Protein AF-A0A397A3H3-F1 (afdb_monomer)

Foldseek 3Di:
DDDDDDDDDPPPPPPPPPPQAADQDLVVLVVLVVQQVPDDDLVRQLLRPSNLLSLLVLPDPVNLVSCVVVVVDHSVVSVLSVQSNCQSLLVDPHDDDDDDPDPDDDDDDDDDDDDDDDDDDDDDDDDDPPLDPLSNNAPVVLLVVQVVQQVPDDDLVRQLSPPSNLSSLSQLPPPSHLVSCVSVVVDHSVVSVVSVVSNVVSSPDDRDPHPDPPPPPPPPPPPPPDDDPDDDDDDDDDDDDDDDDDD

pLDDT: mean 70.07, std 21.82, range [31.42, 97.12]

Solvent-accessible surface area (backbone atoms only — not comparable to full-atom values): 16037 Å² total; per-residue (Å²): 137,83,84,84,91,85,77,87,82,83,81,76,77,74,75,74,75,73,73,72,58,70,65,72,53,60,68,59,51,52,52,33,50,54,50,34,72,77,45,85,50,71,69,55,28,51,69,33,67,66,18,40,46,27,30,63,49,56,61,34,68,70,50,33,50,31,36,37,77,67,69,76,46,66,57,72,75,45,46,66,43,40,44,49,43,35,28,62,71,44,76,37,58,75,66,77,85,73,88,75,86,74,80,83,74,88,79,86,77,82,88,77,91,80,90,78,85,86,77,89,80,88,75,79,87,71,90,77,90,65,92,69,68,46,63,39,70,45,54,64,68,57,53,52,53,29,53,53,55,37,70,76,44,83,50,71,68,56,30,52,69,34,62,67,24,38,47,34,32,56,50,57,64,35,67,64,48,41,52,24,41,38,75,70,67,77,46,65,65,71,77,49,47,67,46,48,54,47,43,54,52,51,74,68,49,81,77,75,85,54,58,75,79,82,75,76,68,76,72,82,76,78,75,78,76,72,84,78,80,83,76,83,84,77,81,87,84,86,84,89,83,88,85,84,86,83,135

Secondary structure (DSSP, 8-state):
-------------------------HHHHHHHHHHHHT-SSHHHHHH-HHHHHHHHHHTSHHHHHHHHHTTS--GGGGHHHHHHHHHHTTSSPPPPPP-----------PPPP---PPP-----------TTTGGGG--HHHHHHHHHHHHT--SHHHHHH-HHHHHHHHHHHSHHHHHHHHHTTS--GGGGHHHHHHHHHHHHSPPP-------------------------PPPPP---------

Mean predicted aligned error: 17.72 Å

Radius of gyration: 33.28 Å; Cα contacts (8 Å, |Δi|>4): 188; chains: 1; bounding box: 45×125×93 Å

Organism: Aphanomyces astaci (NCBI:txid112090)

Sequence (247 aa):
MNRPLLFALLLTAIFATTTTAWTCNSTKIVNWMNSCDKLGSDDEKCKNRACHSALHYLVEGFVRDCYVQSGLGPASELDKYIDLDNYCHGETPAPKPVPTTTTPVPTTTTPVPTTTTPVPTTSTPKPFATTTTALKWCNTTKVAKWMNSCDKLGSNDEKCKNRACHSALHYIVDKIVRDCYVQSGMGPASDLDKYIVLSNYCHSQPPAPKPVRTTTTPVPTTTTVAPTTVVPTIAPTSTPVACGTVE

Structure (mmCIF, N/CA/C/O backbone):
data_AF-A0A397A3H3-F1
#
_entry.id   AF-A0A397A3H3-F1
#
loop_
_atom_site.group_PDB
_atom_site.id
_atom_site.type_symbol
_atom_site.label_atom_id
_atom_site.label_alt_id
_atom_site.label_comp_id
_atom_site.label_asym_id
_atom_site.label_entity_id
_atom_site.label_seq_id
_atom_site.pdbx_PDB_ins_code
_atom_site.Cartn_x
_atom_site.Cartn_y
_atom_site.Cartn_z
_atom_site.occupancy
_atom_site.B_iso_or_equiv
_atom_site.auth_seq_id
_atom_site.auth_comp_id
_atom_site.auth_asym_id
_atom_site.auth_atom_id
_atom_site.pdbx_PDB_model_num
ATOM 1 N N . MET A 1 1 ? 10.043 -19.237 64.328 1.00 38.56 1 MET A N 1
ATOM 2 C CA . MET A 1 1 ? 8.688 -19.744 64.029 1.00 38.56 1 MET A CA 1
ATOM 3 C C . MET A 1 1 ? 7.715 -18.570 64.026 1.00 38.56 1 MET A C 1
ATOM 5 O O . MET A 1 1 ? 7.806 -17.739 64.915 1.00 38.56 1 MET A O 1
ATOM 9 N N . ASN A 1 2 ? 6.845 -18.544 63.013 1.00 41.22 2 ASN A N 1
ATOM 10 C CA . ASN A 1 2 ? 5.592 -17.790 62.826 1.00 41.22 2 ASN A CA 1
ATOM 11 C C . ASN A 1 2 ? 5.582 -16.264 62.572 1.00 41.22 2 ASN A C 1
ATOM 13 O O . ASN A 1 2 ? 5.703 -15.440 63.469 1.00 41.22 2 ASN A O 1
ATOM 17 N N . ARG A 1 3 ? 5.275 -15.948 61.300 1.00 53.84 3 ARG A N 1
ATOM 18 C CA . ARG A 1 3 ? 4.526 -14.776 60.804 1.00 53.84 3 ARG A CA 1
ATOM 19 C C . ARG A 1 3 ? 3.048 -14.846 61.238 1.00 53.84 3 ARG A C 1
ATOM 21 O O . ARG A 1 3 ? 2.525 -15.950 61.384 1.00 53.84 3 ARG A O 1
ATOM 28 N N . PRO A 1 4 ? 2.345 -13.701 61.242 1.00 53.19 4 PRO A N 1
ATOM 29 C CA . PRO A 1 4 ? 1.164 -13.568 60.379 1.00 53.19 4 PRO A CA 1
ATOM 30 C C . PRO A 1 4 ? 1.247 -12.272 59.544 1.00 53.19 4 PRO A C 1
ATOM 32 O O . PRO A 1 4 ? 1.623 -11.219 60.039 1.00 53.19 4 PRO A O 1
ATOM 35 N N . LEU A 1 5 ? 1.174 -12.350 58.212 1.00 52.28 5 LEU A N 1
ATOM 36 C CA . LEU A 1 5 ? -0.065 -12.259 57.420 1.00 52.28 5 LEU A CA 1
ATOM 37 C C . LEU A 1 5 ? -0.764 -10.891 57.551 1.00 52.28 5 LEU A C 1
ATOM 39 O O . LEU A 1 5 ? -1.786 -10.757 58.209 1.00 52.28 5 LEU A O 1
ATOM 43 N N . LEU A 1 6 ? -0.224 -9.893 56.844 1.00 49.69 6 LEU A N 1
ATOM 44 C CA . LEU A 1 6 ? -0.983 -8.746 56.343 1.00 49.69 6 LEU A CA 1
ATOM 45 C C . LEU A 1 6 ? -1.015 -8.857 54.816 1.00 49.69 6 LEU A C 1
ATOM 47 O O . LEU A 1 6 ? -0.030 -8.601 54.125 1.00 49.69 6 LEU A O 1
ATOM 51 N N . PHE A 1 7 ? -2.143 -9.364 54.330 1.00 47.09 7 PHE A N 1
ATOM 52 C CA . PHE A 1 7 ? -2.539 -9.426 52.928 1.00 47.09 7 PHE A CA 1
ATOM 53 C C . PHE A 1 7 ? -3.376 -8.186 52.586 1.00 47.09 7 PHE A C 1
ATOM 55 O O . PHE A 1 7 ? -4.108 -7.697 53.441 1.00 47.09 7 PHE A O 1
ATOM 62 N N . ALA A 1 8 ? -3.343 -7.813 51.301 1.00 47.22 8 ALA A N 1
ATOM 63 C CA . ALA A 1 8 ? -4.237 -6.876 50.605 1.00 47.22 8 ALA A CA 1
ATOM 64 C C . ALA A 1 8 ? -3.965 -5.381 50.890 1.00 47.22 8 ALA A C 1
ATOM 66 O O . ALA A 1 8 ? -3.922 -4.947 52.028 1.00 47.22 8 ALA A O 1
ATOM 67 N N . LEU A 1 9 ? -3.736 -4.511 49.904 1.00 44.28 9 LEU A N 1
ATOM 68 C CA . LEU A 1 9 ? -4.475 -4.353 48.653 1.00 44.28 9 LEU A CA 1
ATOM 69 C C . LEU A 1 9 ? -3.536 -3.708 47.602 1.00 44.28 9 LEU A C 1
ATOM 71 O O . LEU A 1 9 ? -3.289 -2.505 47.632 1.00 44.28 9 LEU A O 1
ATOM 75 N N . LEU A 1 10 ? -2.975 -4.497 46.682 1.00 47.72 10 LEU A N 1
ATOM 76 C CA . LEU A 1 10 ? -2.264 -3.970 45.511 1.00 47.72 10 LEU A CA 1
ATOM 77 C C . LEU A 1 10 ? -3.309 -3.717 44.419 1.00 47.72 10 LEU A C 1
ATOM 79 O O . LEU A 1 10 ? -3.715 -4.637 43.714 1.00 47.72 10 LEU A O 1
ATOM 83 N N . LEU A 1 11 ? -3.776 -2.472 44.307 1.00 49.59 11 LEU A N 1
ATOM 84 C CA . LEU A 1 11 ? -4.495 -2.005 43.123 1.00 49.59 11 LEU A CA 1
ATOM 85 C C . LEU A 1 11 ? -3.509 -1.980 41.953 1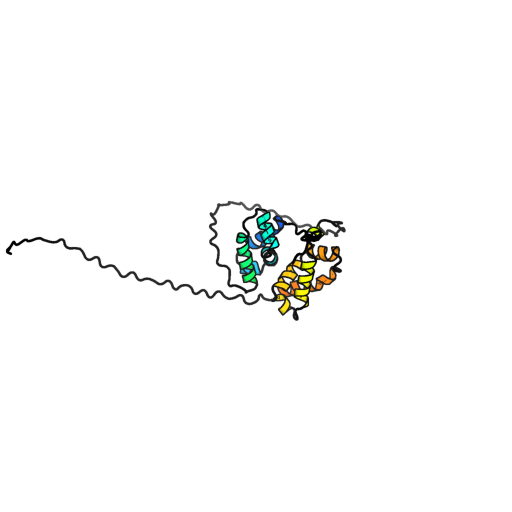.00 49.59 11 LEU A C 1
ATOM 87 O O . LEU A 1 11 ? -2.832 -0.983 41.707 1.00 49.59 11 LEU A O 1
ATOM 91 N N . THR A 1 12 ? -3.413 -3.084 41.218 1.00 50.84 12 THR A N 1
ATOM 92 C CA . THR A 1 12 ? -2.847 -3.052 39.873 1.00 50.84 12 THR A CA 1
ATOM 93 C C . THR A 1 12 ? -3.830 -2.292 38.994 1.00 50.84 12 THR A C 1
ATOM 95 O O . THR A 1 12 ? -4.816 -2.856 38.518 1.00 50.84 12 THR A O 1
ATOM 98 N N . ALA A 1 13 ? -3.583 -0.997 38.802 1.00 52.34 13 ALA A N 1
ATOM 99 C CA . ALA A 1 13 ? -4.144 -0.260 37.685 1.00 52.34 13 ALA A CA 1
ATOM 100 C C . ALA A 1 13 ? -3.628 -0.931 36.407 1.00 52.34 13 ALA A C 1
ATOM 102 O O . ALA A 1 13 ? -2.508 -0.690 35.957 1.00 52.34 13 ALA A O 1
ATOM 103 N N . ILE A 1 14 ? -4.428 -1.847 35.863 1.00 53.69 14 ILE A N 1
ATOM 104 C CA . ILE A 1 14 ? -4.238 -2.354 34.513 1.00 53.69 14 ILE A CA 1
ATOM 105 C C . ILE A 1 14 ? -4.508 -1.146 33.623 1.00 53.69 14 ILE A C 1
ATOM 107 O O . ILE A 1 14 ? -5.660 -0.788 33.380 1.00 53.69 14 ILE A O 1
ATOM 111 N N . PHE A 1 15 ? -3.447 -0.476 33.175 1.00 51.31 15 PHE A N 1
ATOM 112 C CA . PHE A 1 15 ? -3.540 0.396 32.019 1.00 51.31 15 PHE A CA 1
ATOM 113 C C . PHE A 1 15 ? -3.940 -0.508 30.857 1.00 51.31 15 PHE A C 1
ATOM 115 O O . PHE A 1 15 ? -3.098 -1.157 30.237 1.00 51.31 15 PHE A O 1
ATOM 122 N N . ALA A 1 16 ? -5.246 -0.603 30.605 1.00 43.38 16 ALA A N 1
ATOM 123 C CA . ALA A 1 16 ? -5.747 -1.021 29.316 1.00 43.38 16 ALA A CA 1
ATOM 124 C C . ALA A 1 16 ? -5.143 -0.028 28.326 1.00 43.38 16 ALA A C 1
ATOM 126 O O . ALA A 1 16 ? -5.579 1.119 28.228 1.00 43.38 16 ALA A O 1
ATOM 127 N N . THR A 1 17 ? -4.055 -0.435 27.677 1.00 46.56 17 THR A N 1
ATOM 128 C CA . THR A 1 17 ? -3.542 0.280 26.523 1.00 46.56 17 THR A CA 1
ATOM 129 C C . THR A 1 17 ? -4.678 0.230 25.520 1.00 46.56 17 THR A C 1
ATOM 131 O O . THR A 1 17 ? -5.015 -0.822 24.981 1.00 46.56 17 THR A O 1
ATOM 134 N N . THR A 1 18 ? -5.371 1.353 25.365 1.00 45.44 18 THR A N 1
ATOM 135 C CA . THR A 1 18 ? -6.342 1.517 24.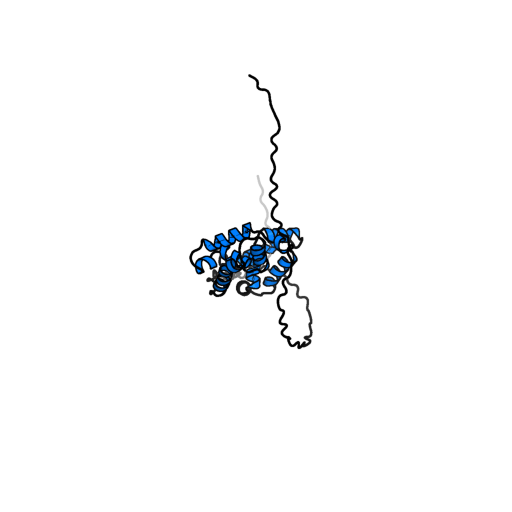300 1.00 45.44 18 THR A CA 1
ATOM 136 C C . THR A 1 18 ? -5.534 1.406 23.021 1.00 45.44 18 THR A C 1
ATOM 138 O O . THR A 1 18 ? -4.802 2.319 22.637 1.00 45.44 18 THR A O 1
ATOM 141 N N . THR A 1 19 ? -5.579 0.228 22.402 1.00 46.47 19 THR A N 1
ATOM 142 C CA . THR A 1 19 ? -5.097 0.050 21.043 1.00 46.47 19 THR A CA 1
ATOM 143 C C . THR A 1 19 ? -5.793 1.124 20.224 1.00 46.47 19 THR A C 1
ATOM 145 O O . THR A 1 19 ? -7.022 1.209 20.176 1.00 46.47 19 THR A O 1
ATOM 148 N N . THR A 1 20 ? -4.996 2.055 19.704 1.00 48.06 20 THR A N 1
ATOM 149 C CA . THR A 1 20 ? -5.499 3.180 18.928 1.00 48.06 20 THR A CA 1
ATOM 150 C C . THR A 1 20 ? -6.363 2.621 17.811 1.00 48.06 20 THR A C 1
ATOM 152 O O . THR A 1 20 ? -5.970 1.678 17.123 1.00 48.06 20 THR A O 1
ATOM 155 N N . ALA A 1 21 ? -7.583 3.149 17.710 1.00 49.19 21 ALA A N 1
ATOM 156 C CA . ALA A 1 21 ? -8.612 2.647 16.821 1.00 49.19 21 ALA A CA 1
ATOM 157 C C . ALA A 1 21 ? -8.062 2.569 15.395 1.00 49.19 21 ALA A C 1
ATOM 159 O O . ALA A 1 21 ? -7.878 3.589 14.739 1.00 49.19 21 ALA A O 1
ATOM 160 N N . TRP A 1 22 ? -7.794 1.352 14.932 1.00 56.22 22 TRP A N 1
ATOM 161 C CA . TRP A 1 22 ? -7.659 1.050 13.522 1.00 56.22 22 TRP A CA 1
ATOM 162 C C . TRP A 1 22 ? -9.060 0.676 13.062 1.00 56.22 22 TRP A C 1
ATOM 164 O O . TRP A 1 22 ? -9.566 -0.387 13.426 1.00 56.22 22 TRP A O 1
ATOM 174 N N . THR A 1 23 ? -9.756 1.557 12.339 1.00 63.81 23 THR A N 1
ATOM 175 C CA . THR A 1 23 ? -10.985 1.081 11.702 1.00 63.81 23 THR A CA 1
ATOM 176 C C . THR A 1 23 ? -10.651 0.142 10.580 1.00 63.81 23 THR A C 1
ATOM 178 O O . THR A 1 23 ? -10.044 0.539 9.599 1.00 63.81 23 THR A O 1
ATOM 181 N N . CYS A 1 24 ? -11.128 -1.083 10.691 1.00 79.44 24 CYS A N 1
ATOM 182 C CA . CYS A 1 24 ? -11.215 -1.970 9.556 1.00 79.44 24 CYS A CA 1
ATOM 183 C C . CYS A 1 24 ? -12.074 -1.335 8.434 1.00 79.44 24 CYS A C 1
ATOM 185 O O . CYS A 1 24 ? -13.157 -0.810 8.700 1.00 79.44 24 CYS A O 1
ATOM 187 N N . ASN A 1 25 ? -11.584 -1.350 7.188 1.00 86.06 25 ASN A N 1
ATOM 188 C CA . ASN A 1 25 ? -12.326 -0.937 5.985 1.00 86.06 25 ASN A CA 1
ATOM 189 C C . ASN A 1 25 ? -12.161 -1.995 4.907 1.00 86.06 25 ASN A C 1
ATOM 191 O O . ASN A 1 25 ? -11.255 -1.927 4.073 1.00 86.06 25 ASN A O 1
ATOM 195 N N . SER A 1 26 ? -13.063 -2.968 4.947 1.00 88.56 26 SER A N 1
ATOM 196 C CA . SER A 1 26 ? -13.139 -4.073 3.996 1.00 88.56 26 SER A CA 1
ATOM 197 C C . SER A 1 26 ? -13.221 -3.591 2.546 1.00 88.56 26 SER A C 1
ATOM 199 O O . SER A 1 26 ? -12.543 -4.146 1.686 1.00 88.56 26 SER A O 1
ATOM 201 N N . THR A 1 27 ? -13.941 -2.500 2.265 1.00 91.38 27 THR A N 1
ATOM 202 C CA . THR A 1 27 ? -14.023 -1.918 0.915 1.00 91.38 27 THR A CA 1
ATOM 203 C C . THR A 1 27 ? -12.656 -1.479 0.391 1.00 91.38 27 THR A C 1
ATOM 205 O O . THR A 1 27 ? -12.336 -1.717 -0.774 1.00 91.38 27 THR A O 1
ATOM 208 N N . LYS A 1 28 ? -11.816 -0.856 1.231 1.00 89.50 28 LYS A N 1
ATOM 209 C CA . LYS A 1 28 ? -10.458 -0.453 0.826 1.00 89.50 28 LYS A CA 1
ATOM 210 C C . LYS A 1 28 ? -9.592 -1.681 0.527 1.00 89.50 28 LYS A C 1
ATOM 212 O O . LYS A 1 28 ? -8.856 -1.657 -0.454 1.00 89.50 28 LYS A O 1
ATOM 217 N N . ILE A 1 29 ? -9.748 -2.757 1.302 1.00 92.38 29 ILE A N 1
ATOM 218 C CA . ILE A 1 29 ? -9.042 -4.027 1.077 1.00 92.38 29 ILE A CA 1
ATOM 219 C C . ILE A 1 29 ? -9.437 -4.650 -0.262 1.00 92.38 29 ILE A C 1
ATOM 221 O O . ILE A 1 29 ? -8.563 -4.959 -1.068 1.00 92.38 29 ILE A O 1
ATOM 225 N N . VAL A 1 30 ? -10.735 -4.740 -0.552 1.00 95.38 30 VAL A N 1
ATOM 226 C CA . VAL A 1 30 ? -11.226 -5.243 -1.845 1.00 95.38 30 VAL A CA 1
ATOM 227 C C . VAL A 1 30 ? -10.712 -4.382 -3.005 1.00 95.38 30 VAL A C 1
ATOM 229 O O . VAL A 1 30 ? -10.268 -4.908 -4.021 1.00 95.38 30 VAL A O 1
ATOM 232 N N . ASN A 1 31 ? -10.687 -3.055 -2.854 1.00 95.06 31 ASN A N 1
ATOM 233 C CA . ASN A 1 31 ? -10.138 -2.162 -3.879 1.00 95.06 31 ASN A CA 1
ATOM 234 C C . ASN A 1 31 ? -8.630 -2.363 -4.100 1.00 95.06 31 ASN A C 1
ATOM 236 O O . ASN A 1 31 ? -8.167 -2.307 -5.241 1.00 95.06 31 ASN A O 1
ATOM 240 N N . TRP A 1 32 ? -7.865 -2.611 -3.035 1.00 95.06 32 TRP A N 1
ATOM 241 C CA . TRP A 1 32 ? -6.448 -2.964 -3.123 1.00 95.06 32 TRP A CA 1
ATOM 242 C C . TRP A 1 32 ? -6.244 -4.282 -3.873 1.00 95.06 32 TRP A C 1
ATOM 244 O O . TRP A 1 32 ? -5.464 -4.312 -4.823 1.00 95.06 32 TRP A O 1
ATOM 254 N N . MET A 1 33 ? -7.002 -5.326 -3.536 1.00 96.75 33 MET A N 1
ATOM 255 C CA . MET A 1 33 ? -6.974 -6.609 -4.251 1.00 96.75 33 MET A CA 1
ATOM 256 C C . MET A 1 33 ? -7.296 -6.425 -5.740 1.00 96.75 33 MET A C 1
ATOM 258 O O . MET A 1 33 ? -6.515 -6.817 -6.607 1.00 96.75 33 MET A O 1
ATOM 262 N N . ASN A 1 34 ? -8.380 -5.708 -6.046 1.00 97.12 34 ASN A N 1
ATOM 263 C CA . ASN A 1 34 ? -8.814 -5.425 -7.417 1.00 97.12 34 ASN A CA 1
ATOM 264 C C . ASN A 1 34 ? -7.792 -4.616 -8.225 1.00 97.12 34 ASN A C 1
ATOM 266 O O . ASN A 1 34 ? -7.743 -4.724 -9.452 1.00 97.12 34 ASN A O 1
ATOM 270 N N . SER A 1 35 ? -6.974 -3.788 -7.568 1.00 96.19 35 SER A N 1
ATOM 271 C CA . SER A 1 35 ? -5.916 -3.041 -8.251 1.00 96.19 35 SER A CA 1
ATOM 272 C C . SER A 1 35 ? -4.842 -3.960 -8.844 1.00 96.19 35 SER A C 1
ATOM 274 O O . SER A 1 35 ? -4.248 -3.597 -9.860 1.00 96.19 35 SER A O 1
ATOM 276 N N . CYS A 1 36 ? -4.662 -5.150 -8.261 1.00 97.00 36 CYS A N 1
ATOM 277 C CA . CYS A 1 36 ? -3.711 -6.168 -8.690 1.00 97.00 36 CYS A CA 1
ATOM 278 C C . CYS A 1 36 ? -4.351 -7.274 -9.532 1.00 97.00 36 CYS A C 1
ATOM 280 O O . CYS A 1 36 ? -3.782 -7.666 -10.548 1.00 97.00 36 CYS A O 1
ATOM 282 N N . ASP A 1 37 ? -5.531 -7.761 -9.147 1.00 96.44 37 ASP A N 1
ATOM 283 C CA . ASP A 1 37 ? -6.154 -8.946 -9.758 1.00 96.44 37 ASP A CA 1
ATOM 284 C C . ASP A 1 37 ? -6.616 -8.714 -11.207 1.00 96.44 37 ASP A C 1
ATOM 286 O O . ASP A 1 37 ? -6.780 -9.664 -11.966 1.00 96.44 37 ASP A O 1
ATOM 290 N N . LYS A 1 38 ? -6.774 -7.451 -11.620 1.00 94.31 38 LYS A N 1
ATOM 291 C CA . LYS A 1 38 ? -7.093 -7.078 -13.008 1.00 94.31 38 LYS A CA 1
ATOM 292 C C . LYS A 1 38 ? -5.891 -7.084 -13.961 1.00 94.31 38 LYS A C 1
ATOM 294 O O . LYS A 1 38 ? -6.076 -6.875 -15.157 1.00 94.31 38 LYS A O 1
ATOM 299 N N . LEU A 1 39 ? -4.675 -7.202 -13.431 1.00 94.62 39 LEU A N 1
ATOM 300 C CA . LEU A 1 39 ? -3.433 -7.145 -14.202 1.00 94.62 39 LEU A CA 1
ATOM 301 C C . LEU A 1 39 ? -2.976 -8.561 -14.549 1.00 94.62 39 LEU A C 1
ATOM 303 O O . LEU A 1 39 ? -3.189 -9.492 -13.770 1.00 94.62 39 LEU A O 1
ATOM 307 N N . GLY A 1 40 ? -2.332 -8.717 -15.704 1.00 91.12 40 GLY A N 1
ATOM 308 C CA . GLY A 1 40 ? -1.959 -10.027 -16.222 1.00 91.12 40 GLY A CA 1
ATOM 309 C C . GLY A 1 40 ? -0.784 -10.635 -15.463 1.00 91.12 40 GLY A C 1
ATOM 310 O O . GLY A 1 40 ? -0.954 -11.540 -14.644 1.00 91.12 40 GLY A O 1
ATOM 311 N N . SER A 1 41 ? 0.427 -10.161 -15.760 1.00 91.12 41 SER A N 1
ATOM 312 C CA . SER A 1 41 ? 1.664 -10.761 -15.241 1.00 91.12 41 SER A CA 1
ATOM 313 C C . SER A 1 41 ? 2.136 -10.123 -13.935 1.00 91.12 41 SER A C 1
ATOM 315 O O . SER A 1 41 ? 1.833 -8.969 -13.633 1.00 91.12 41 SER A O 1
ATOM 317 N N . ASP A 1 42 ? 2.947 -10.847 -13.164 1.00 91.19 42 ASP A N 1
ATOM 318 C CA . ASP A 1 42 ? 3.533 -10.303 -11.934 1.00 91.19 42 ASP A CA 1
ATOM 319 C C . ASP A 1 42 ? 4.507 -9.151 -12.224 1.00 91.19 42 ASP A C 1
ATOM 321 O O . ASP A 1 42 ? 4.602 -8.194 -11.459 1.00 91.19 42 ASP A O 1
ATOM 325 N N . ASP A 1 43 ? 5.181 -9.170 -13.377 1.00 89.81 43 ASP A N 1
ATOM 326 C CA . ASP A 1 43 ? 5.972 -8.032 -13.848 1.00 89.81 43 ASP A CA 1
ATOM 327 C C . ASP A 1 43 ? 5.123 -6.788 -14.110 1.00 89.81 43 ASP A C 1
ATOM 329 O O . ASP A 1 43 ? 5.537 -5.678 -13.764 1.00 89.81 43 ASP A O 1
ATOM 333 N N . GLU A 1 44 ? 3.942 -6.959 -14.703 1.00 92.69 44 GLU A N 1
ATOM 334 C CA . GLU A 1 44 ? 2.986 -5.873 -14.911 1.00 92.69 44 GLU A CA 1
ATOM 335 C C . GLU A 1 44 ? 2.485 -5.321 -13.570 1.00 92.69 44 GLU A C 1
ATOM 337 O O . GLU A 1 44 ? 2.473 -4.104 -13.367 1.00 92.69 44 GLU A O 1
ATOM 342 N N . LYS A 1 45 ? 2.158 -6.205 -12.622 1.00 93.81 45 LYS A N 1
ATOM 343 C CA . LYS A 1 45 ? 1.728 -5.837 -11.265 1.00 93.81 45 LYS A CA 1
ATOM 344 C C . LYS A 1 45 ? 2.784 -5.024 -10.519 1.00 93.81 45 LYS A C 1
ATOM 346 O O . LYS A 1 45 ? 2.448 -3.976 -9.974 1.00 93.81 45 LYS A O 1
ATOM 351 N N . CYS A 1 46 ? 4.053 -5.431 -10.569 1.00 91.75 46 CYS A N 1
ATOM 352 C CA . CYS A 1 46 ? 5.142 -4.694 -9.916 1.00 91.75 46 CYS A CA 1
ATOM 353 C C . CYS A 1 46 ? 5.397 -3.309 -10.531 1.00 91.75 46 CYS A C 1
ATOM 355 O O . CYS A 1 46 ? 5.797 -2.380 -9.831 1.00 91.75 46 CYS A O 1
ATOM 357 N N . LYS A 1 47 ? 5.173 -3.153 -11.843 1.00 90.06 47 LYS A N 1
ATOM 358 C CA . LYS A 1 47 ? 5.315 -1.860 -12.537 1.00 90.06 47 LYS A CA 1
ATOM 359 C C . LYS A 1 47 ? 4.109 -0.947 -12.313 1.00 90.06 47 LYS A C 1
ATOM 361 O O . LYS A 1 47 ? 4.225 0.273 -12.430 1.00 90.06 47 LYS A O 1
ATOM 366 N N . ASN A 1 48 ? 2.944 -1.509 -11.999 1.00 93.19 48 ASN A N 1
ATOM 367 C CA . ASN A 1 48 ? 1.743 -0.734 -11.747 1.00 93.19 48 ASN A CA 1
ATOM 368 C C . ASN A 1 48 ? 1.787 -0.104 -10.349 1.00 93.19 48 ASN A C 1
ATOM 370 O O . ASN A 1 48 ? 1.623 -0.784 -9.341 1.00 93.19 48 ASN A O 1
ATOM 374 N N . ARG A 1 49 ? 1.934 1.224 -10.284 1.00 90.88 49 ARG A N 1
ATOM 375 C CA . ARG A 1 49 ? 2.049 1.951 -9.010 1.00 90.88 49 ARG A CA 1
ATOM 376 C C . ARG A 1 49 ? 0.863 1.726 -8.068 1.00 90.88 49 ARG A C 1
ATOM 378 O O . ARG A 1 49 ? 1.070 1.701 -6.858 1.00 90.88 49 ARG A O 1
ATOM 385 N N . ALA A 1 50 ? -0.357 1.569 -8.588 1.00 92.50 50 ALA A N 1
ATOM 386 C CA . ALA A 1 50 ? -1.536 1.339 -7.755 1.00 92.50 50 ALA A CA 1
ATOM 387 C C . ALA A 1 50 ? -1.506 -0.060 -7.125 1.00 92.50 50 ALA A C 1
ATOM 389 O O . ALA A 1 50 ? -1.649 -0.157 -5.909 1.00 92.50 50 ALA A O 1
ATOM 390 N N . CYS A 1 51 ? -1.241 -1.102 -7.922 1.00 96.06 51 CYS A N 1
ATOM 391 C CA . CYS A 1 51 ? -1.070 -2.458 -7.397 1.00 96.06 51 CYS A CA 1
ATOM 392 C C . CYS A 1 51 ? 0.128 -2.545 -6.447 1.00 96.06 51 CYS A C 1
ATOM 394 O O . CYS A 1 51 ? -0.027 -2.988 -5.318 1.00 96.06 51 CYS A O 1
ATOM 396 N N . HIS A 1 52 ? 1.300 -2.046 -6.835 1.00 93.31 52 HIS A N 1
ATOM 397 C CA . HIS A 1 52 ? 2.490 -2.098 -5.985 1.00 93.31 52 HIS A CA 1
ATOM 398 C C . HIS A 1 52 ? 2.278 -1.372 -4.645 1.00 93.31 52 HIS A C 1
ATOM 400 O O . HIS A 1 52 ? 2.602 -1.907 -3.590 1.00 93.31 52 HIS A O 1
ATOM 406 N N . SER A 1 53 ? 1.627 -0.202 -4.657 1.00 92.06 53 SER A N 1
ATOM 407 C CA . SER A 1 53 ? 1.232 0.460 -3.406 1.00 92.06 53 SER A CA 1
ATOM 408 C C . SER A 1 53 ? 0.285 -0.419 -2.589 1.00 92.06 53 SER A C 1
ATOM 410 O O . SER A 1 53 ? 0.472 -0.545 -1.386 1.00 92.06 53 SER A O 1
ATOM 412 N N . ALA A 1 54 ? -0.723 -1.021 -3.230 1.00 94.69 54 ALA A N 1
ATOM 413 C CA . ALA A 1 54 ? -1.696 -1.902 -2.589 1.00 94.69 54 ALA A CA 1
ATOM 414 C C . ALA A 1 54 ? -1.041 -3.108 -1.900 1.00 94.69 54 ALA A C 1
ATOM 416 O O . ALA A 1 54 ? -1.438 -3.437 -0.783 1.00 94.69 54 ALA A O 1
ATOM 417 N N . LEU A 1 55 ? -0.020 -3.714 -2.513 1.00 95.31 55 LEU A N 1
ATOM 418 C CA . LEU A 1 55 ? 0.730 -4.832 -1.932 1.00 95.31 55 LEU A CA 1
ATOM 419 C C . LEU A 1 55 ? 1.302 -4.472 -0.561 1.00 95.31 55 LEU A C 1
ATOM 421 O O . LEU A 1 55 ? 1.024 -5.175 0.406 1.00 95.31 55 LEU A O 1
ATOM 425 N N . HIS A 1 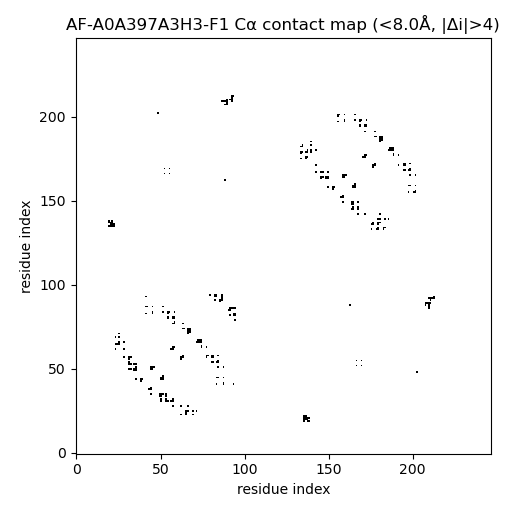56 ? 1.956 -3.314 -0.436 1.00 91.81 56 HIS A N 1
ATOM 426 C CA . HIS A 1 56 ? 2.480 -2.840 0.847 1.00 91.81 56 HIS A CA 1
ATOM 427 C C . HIS A 1 56 ? 1.418 -2.674 1.944 1.00 91.81 56 HIS A C 1
ATOM 429 O O . HIS A 1 56 ? 1.763 -2.717 3.121 1.00 91.81 56 HIS A O 1
ATOM 435 N N . TYR A 1 57 ? 0.135 -2.513 1.598 1.00 89.81 57 TYR A N 1
ATOM 436 C CA . TYR A 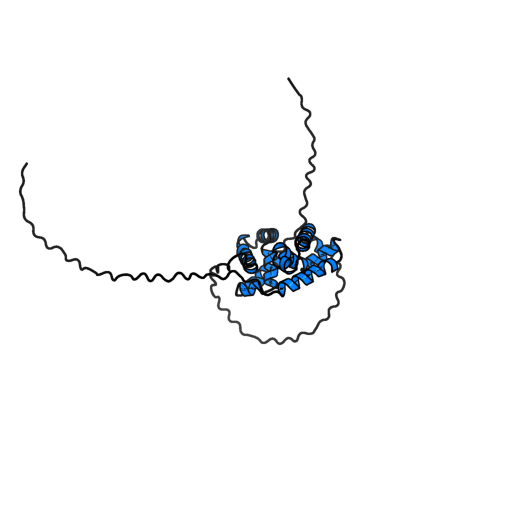1 57 ? -0.950 -2.550 2.583 1.00 89.81 57 TYR A CA 1
ATOM 437 C C . TYR A 1 57 ? -1.437 -3.974 2.85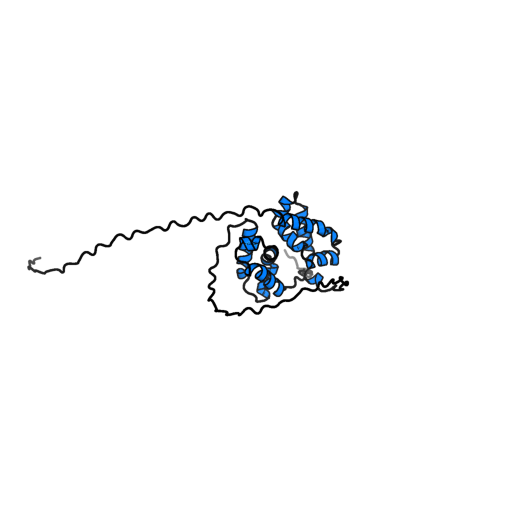5 1.00 89.81 57 TYR A C 1
ATOM 439 O O . TYR A 1 57 ? -1.639 -4.336 4.011 1.00 89.81 57 TYR A O 1
ATOM 447 N N . LEU A 1 58 ? -1.641 -4.778 1.809 1.00 93.25 58 LEU A N 1
ATOM 448 C CA . LEU A 1 58 ? -2.214 -6.126 1.901 1.00 93.25 58 LEU A CA 1
ATOM 449 C C . LEU A 1 58 ? -1.348 -7.096 2.717 1.00 93.25 58 LEU A C 1
ATOM 451 O O . LEU A 1 58 ? -1.885 -8.021 3.324 1.00 93.25 58 LEU A O 1
ATOM 455 N N . VAL A 1 59 ? -0.034 -6.867 2.772 1.00 92.56 59 VAL A N 1
ATOM 456 C CA . VAL A 1 59 ? 0.906 -7.701 3.542 1.00 92.56 59 VAL A CA 1
ATOM 457 C C . VAL A 1 59 ? 0.934 -7.389 5.042 1.00 92.56 59 VAL A C 1
ATOM 459 O O . VAL A 1 59 ? 1.527 -8.135 5.820 1.00 92.56 59 VAL A O 1
ATOM 462 N N . GLU A 1 60 ? 0.295 -6.310 5.494 1.00 87.56 60 GLU A N 1
ATOM 463 C CA . GLU A 1 60 ? 0.352 -5.920 6.903 1.00 87.56 60 GLU A CA 1
ATOM 464 C C . GLU A 1 60 ? -0.615 -6.717 7.781 1.00 87.56 60 GLU A C 1
ATOM 466 O O . GLU A 1 60 ? -1.784 -6.913 7.444 1.00 87.56 60 GLU A O 1
ATOM 471 N N . GLY A 1 61 ? -0.154 -7.080 8.984 1.00 85.31 61 GLY A N 1
ATOM 472 C CA . GLY A 1 61 ? -0.920 -7.889 9.938 1.00 85.31 61 GLY A CA 1
ATOM 473 C C . GLY A 1 61 ? -2.323 -7.349 10.225 1.00 85.31 61 GLY A C 1
ATOM 474 O O . GLY A 1 61 ? -3.291 -8.077 10.069 1.00 85.31 61 GLY A O 1
ATOM 475 N N . PHE A 1 62 ? -2.469 -6.054 10.521 1.00 83.44 62 PHE A N 1
ATOM 476 C CA . PHE A 1 62 ? -3.788 -5.472 10.818 1.00 83.44 62 PHE A CA 1
ATOM 477 C C . PHE A 1 62 ? -4.733 -5.432 9.603 1.00 83.44 62 PHE A C 1
ATOM 479 O O . PHE A 1 62 ? -5.951 -5.442 9.782 1.00 83.44 62 PHE A O 1
ATOM 486 N N . VAL A 1 63 ? -4.212 -5.379 8.367 1.00 88.44 63 VAL A N 1
ATOM 487 C CA . VAL A 1 63 ? -5.047 -5.470 7.156 1.00 88.44 63 VAL A CA 1
ATOM 488 C C . VAL A 1 63 ? -5.557 -6.894 7.008 1.00 88.44 63 VAL A C 1
ATOM 490 O O . VAL A 1 63 ? -6.746 -7.094 6.765 1.00 88.44 63 VAL A O 1
ATOM 493 N N . ARG A 1 64 ? -4.680 -7.877 7.225 1.00 92.50 64 ARG A N 1
ATOM 494 C CA . ARG A 1 64 ? -5.026 -9.301 7.196 1.00 92.50 64 ARG A CA 1
ATOM 495 C C . ARG A 1 64 ? -6.021 -9.661 8.304 1.00 92.50 64 ARG A C 1
ATOM 497 O O . ARG A 1 64 ? -7.009 -10.336 8.031 1.00 92.50 64 ARG A O 1
ATOM 504 N N . ASP A 1 65 ? -5.836 -9.133 9.511 1.00 88.19 65 ASP A N 1
ATOM 505 C CA . ASP A 1 65 ? -6.782 -9.302 10.619 1.00 88.19 65 ASP A CA 1
ATOM 506 C C . ASP A 1 65 ? -8.150 -8.699 10.272 1.00 88.19 65 ASP A C 1
ATOM 508 O O . ASP A 1 65 ? -9.183 -9.334 10.476 1.00 88.19 65 ASP A O 1
ATOM 512 N N . CYS A 1 66 ? -8.169 -7.498 9.686 1.00 89.94 66 CYS A N 1
ATOM 513 C CA . CYS A 1 66 ? -9.393 -6.846 9.220 1.00 89.94 66 CYS A CA 1
ATOM 514 C C . CYS A 1 66 ? -10.101 -7.639 8.109 1.00 89.94 66 CYS A C 1
ATOM 516 O O . CYS A 1 66 ? -11.330 -7.730 8.122 1.00 89.94 66 CYS A O 1
ATOM 518 N N . TYR A 1 67 ? -9.356 -8.239 7.176 1.00 92.69 67 TYR A N 1
ATOM 519 C CA . TYR A 1 67 ? -9.906 -9.104 6.128 1.00 92.69 67 TYR A CA 1
ATOM 520 C C . TYR A 1 67 ? -10.683 -10.285 6.726 1.00 92.69 67 TYR A C 1
ATOM 522 O O . TYR A 1 67 ? -11.848 -10.497 6.377 1.00 92.69 67 TYR A O 1
ATOM 530 N N . VAL A 1 68 ? -10.078 -10.976 7.699 1.00 92.81 68 VAL A N 1
ATOM 531 C CA . VAL A 1 68 ? -10.702 -12.105 8.408 1.00 92.81 68 VAL A CA 1
ATOM 532 C C . VAL A 1 68 ? -11.899 -11.647 9.240 1.00 92.81 68 VAL A C 1
ATOM 534 O O . VAL A 1 68 ? -12.984 -12.213 9.123 1.00 92.81 68 VAL A O 1
ATOM 537 N N . GLN A 1 69 ? -11.736 -10.597 10.049 1.00 89.44 69 GLN A N 1
ATOM 538 C CA . GLN A 1 69 ? -12.805 -10.071 10.911 1.00 89.44 69 GLN A CA 1
ATOM 539 C C . GLN A 1 69 ? -14.015 -9.566 10.117 1.00 89.44 69 GLN A C 1
ATOM 541 O O . GLN A 1 69 ? -15.138 -9.613 10.613 1.00 89.44 69 GLN A O 1
ATOM 546 N N . SER A 1 70 ? -13.800 -9.106 8.883 1.00 90.44 70 SER A N 1
ATOM 547 C CA . SER A 1 70 ? -14.871 -8.663 7.983 1.00 90.44 70 SER A CA 1
ATOM 548 C C . SER A 1 70 ? -15.588 -9.807 7.265 1.00 90.44 70 SER A C 1
ATOM 550 O O . SER A 1 70 ? -16.512 -9.538 6.500 1.00 90.44 70 SER A O 1
ATOM 552 N N . GLY A 1 71 ? -15.157 -11.058 7.454 1.00 94.31 71 GLY A N 1
ATOM 553 C CA . GLY A 1 71 ? -15.736 -12.215 6.775 1.00 94.31 71 GLY A CA 1
ATOM 554 C C . GLY A 1 71 ? -15.452 -12.264 5.271 1.00 94.31 71 GLY A C 1
ATOM 555 O O . GLY A 1 71 ? -16.207 -12.903 4.545 1.00 94.31 71 GLY A O 1
ATOM 556 N N . LEU A 1 72 ? -14.396 -11.590 4.792 1.00 93.50 72 LEU A N 1
ATOM 557 C CA . LEU A 1 72 ? -14.017 -11.628 3.373 1.00 93.50 72 LEU A CA 1
ATOM 558 C C . LEU A 1 72 ? -13.377 -12.967 2.976 1.00 93.50 72 LEU A C 1
ATOM 560 O O . LEU A 1 72 ? -13.492 -13.369 1.825 1.00 93.50 72 LEU A O 1
ATOM 564 N N . GLY A 1 73 ? -12.740 -13.651 3.928 1.00 95.50 73 GLY A N 1
ATOM 565 C CA . GLY A 1 73 ? -12.104 -14.951 3.735 1.00 95.50 73 GLY A CA 1
ATOM 566 C C . GLY A 1 73 ? -11.032 -15.228 4.797 1.00 95.50 73 GLY A C 1
ATOM 567 O O . GLY A 1 73 ? -10.802 -14.397 5.684 1.00 95.50 73 GLY A O 1
ATOM 568 N N . PRO A 1 74 ? -10.361 -16.391 4.751 1.00 95.88 74 PRO A N 1
ATOM 569 C CA . PRO A 1 74 ? -9.211 -16.671 5.604 1.00 95.88 74 PRO A CA 1
ATOM 570 C C . PRO A 1 74 ? -7.993 -15.826 5.199 1.00 95.88 74 PRO A C 1
ATOM 572 O O . PRO A 1 74 ? -7.780 -15.536 4.025 1.00 95.88 74 PRO A O 1
ATOM 575 N N . ALA A 1 75 ? -7.130 -15.489 6.164 1.00 91.69 75 ALA A N 1
ATOM 576 C CA . ALA A 1 75 ? -5.930 -14.678 5.915 1.00 91.69 75 ALA A CA 1
ATOM 577 C C . ALA A 1 75 ? -4.984 -15.283 4.861 1.00 91.69 75 ALA A C 1
ATOM 579 O O . ALA A 1 75 ? -4.256 -14.541 4.206 1.00 91.69 75 ALA A O 1
ATOM 580 N N . SER A 1 76 ? -5.018 -16.608 4.678 1.00 93.81 76 SER A N 1
ATOM 581 C CA . SER A 1 76 ? -4.219 -17.327 3.683 1.00 93.81 76 SER A CA 1
ATOM 582 C C . SER A 1 76 ? -4.550 -16.950 2.236 1.00 93.81 76 SER A C 1
ATOM 584 O O . SER A 1 76 ? -3.712 -17.099 1.355 1.00 93.81 76 SER A O 1
ATOM 586 N N . GLU A 1 77 ? -5.745 -16.420 1.956 1.00 94.12 77 GLU A N 1
ATOM 587 C CA . GLU A 1 77 ? -6.075 -15.912 0.614 1.00 94.12 77 GLU A CA 1
ATOM 588 C C . GLU A 1 77 ? -5.264 -14.669 0.234 1.00 94.12 77 GLU A C 1
ATOM 590 O O . GLU A 1 77 ? -5.112 -14.367 -0.952 1.00 94.12 77 GLU A O 1
ATOM 595 N N . LEU A 1 78 ? -4.718 -13.960 1.227 1.00 95.38 78 LEU A N 1
ATOM 596 C CA . LEU A 1 78 ? -3.851 -12.809 1.007 1.00 95.38 78 LEU A CA 1
ATOM 597 C C . LEU A 1 78 ? -2.376 -13.196 0.841 1.00 95.38 78 LEU A C 1
ATOM 599 O O . LEU A 1 78 ? -1.589 -12.349 0.421 1.00 95.38 78 LEU A O 1
ATOM 603 N N . ASP A 1 79 ? -1.994 -14.452 1.096 1.00 95.12 79 ASP A N 1
ATOM 604 C CA . ASP A 1 79 ? -0.597 -14.899 0.988 1.00 95.12 79 ASP A CA 1
ATOM 605 C C . ASP A 1 79 ? -0.067 -14.749 -0.450 1.00 95.12 79 ASP A C 1
ATOM 607 O O . ASP A 1 79 ? 1.088 -14.378 -0.648 1.00 95.12 79 ASP A O 1
ATOM 611 N N . LYS A 1 80 ? -0.944 -14.856 -1.462 1.00 94.44 80 LYS A N 1
ATOM 612 C CA . LYS A 1 80 ? -0.599 -14.559 -2.866 1.00 94.44 80 LYS A CA 1
ATOM 613 C C . LYS A 1 80 ? -0.066 -13.131 -3.071 1.00 94.44 80 LYS A C 1
ATOM 615 O O . LYS A 1 80 ? 0.746 -12.902 -3.963 1.00 94.44 80 LYS A O 1
ATOM 620 N N . TYR A 1 81 ? -0.512 -12.162 -2.266 1.00 95.62 81 TYR A N 1
ATOM 621 C CA . TYR A 1 81 ? -0.019 -10.783 -2.322 1.00 95.62 81 TYR A CA 1
ATOM 622 C C . TYR A 1 81 ? 1.290 -10.607 -1.555 1.00 95.62 81 TYR A C 1
ATOM 624 O O . TYR A 1 81 ? 2.082 -9.751 -1.930 1.00 95.62 81 TYR A O 1
ATOM 632 N N . ILE A 1 82 ? 1.546 -11.432 -0.534 1.00 93.00 82 ILE A N 1
ATOM 633 C CA . ILE A 1 82 ? 2.846 -11.489 0.147 1.00 93.00 82 ILE A CA 1
ATOM 634 C C . ILE A 1 82 ? 3.908 -11.997 -0.828 1.00 93.00 82 ILE A C 1
ATOM 636 O O . ILE A 1 82 ? 4.940 -11.352 -1.006 1.00 93.00 82 ILE A O 1
ATOM 640 N N . ASP A 1 83 ? 3.627 -13.106 -1.513 1.00 92.38 83 ASP A N 1
ATOM 641 C CA . ASP A 1 83 ? 4.541 -13.679 -2.503 1.00 92.38 83 ASP A CA 1
ATOM 642 C C . ASP A 1 83 ? 4.818 -12.699 -3.651 1.00 92.38 83 ASP A C 1
ATOM 644 O O . ASP A 1 83 ? 5.962 -12.536 -4.083 1.00 92.38 83 ASP A O 1
ATOM 648 N N . LEU A 1 84 ? 3.779 -12.006 -4.125 1.00 93.19 84 LEU A N 1
ATOM 649 C CA . LEU A 1 84 ? 3.907 -11.000 -5.175 1.00 93.19 84 LEU A CA 1
ATOM 650 C C . LEU A 1 84 ? 4.722 -9.782 -4.718 1.00 93.19 84 LEU A C 1
ATOM 652 O O . LEU A 1 84 ? 5.567 -9.305 -5.473 1.00 93.19 84 LEU A O 1
ATOM 656 N N . ASP A 1 85 ? 4.509 -9.294 -3.497 1.00 92.94 85 ASP A N 1
ATOM 657 C CA . ASP A 1 85 ? 5.297 -8.196 -2.935 1.00 92.94 85 ASP A CA 1
ATOM 658 C C . ASP A 1 85 ? 6.776 -8.597 -2.825 1.00 92.94 85 ASP A C 1
ATOM 660 O O . ASP A 1 85 ? 7.645 -7.913 -3.364 1.00 92.94 85 ASP A O 1
ATOM 664 N N . ASN A 1 86 ? 7.075 -9.768 -2.254 1.00 90.44 86 ASN A N 1
ATOM 665 C CA . ASN A 1 86 ? 8.438 -10.315 -2.184 1.00 90.44 86 ASN A CA 1
ATOM 666 C C . ASN A 1 86 ? 9.105 -10.420 -3.560 1.00 90.44 86 ASN A C 1
ATOM 668 O O . ASN A 1 86 ? 10.277 -10.063 -3.717 1.00 90.44 86 ASN A O 1
ATOM 672 N N . TYR A 1 87 ? 8.353 -10.843 -4.574 1.00 89.88 87 TYR A N 1
ATOM 673 C CA . TYR A 1 87 ? 8.835 -10.869 -5.948 1.00 89.88 87 TYR A CA 1
ATOM 674 C C . TYR A 1 87 ? 9.126 -9.469 -6.507 1.00 89.88 87 TYR A C 1
ATOM 676 O O . TYR A 1 87 ? 10.138 -9.279 -7.189 1.00 89.88 87 TYR A O 1
ATOM 684 N N . CYS A 1 88 ? 8.287 -8.472 -6.213 1.00 89.25 88 CYS A N 1
ATOM 685 C CA . CYS A 1 88 ? 8.525 -7.091 -6.636 1.00 89.25 88 CYS A CA 1
ATOM 686 C C . CYS A 1 88 ? 9.799 -6.493 -6.023 1.00 89.25 88 CYS A C 1
ATOM 688 O O . CYS A 1 88 ? 10.468 -5.704 -6.693 1.00 89.25 88 CYS A O 1
ATOM 690 N N . HIS A 1 89 ? 10.174 -6.923 -4.816 1.00 85.94 89 HIS A N 1
ATOM 691 C CA . HIS A 1 89 ? 11.407 -6.501 -4.136 1.00 85.94 89 HIS A CA 1
ATOM 692 C C . HIS A 1 89 ? 12.610 -7.422 -4.404 1.00 85.94 89 HIS A C 1
ATOM 694 O O . HIS A 1 89 ? 13.699 -7.174 -3.891 1.00 85.94 89 HIS A O 1
ATOM 700 N N . GLY A 1 90 ? 12.449 -8.465 -5.229 1.00 81.56 90 GLY A N 1
ATOM 701 C CA . GLY A 1 90 ? 13.522 -9.403 -5.580 1.00 81.56 90 GLY A CA 1
ATOM 702 C C . GLY A 1 90 ? 13.961 -10.324 -4.435 1.00 81.56 90 GLY A C 1
ATOM 703 O O . GLY A 1 90 ? 15.040 -10.909 -4.502 1.00 81.56 90 GLY A O 1
ATOM 704 N N . GLU A 1 91 ? 13.138 -10.458 -3.396 1.00 75.19 91 GLU A N 1
ATOM 705 C CA . GLU A 1 91 ? 13.405 -11.293 -2.219 1.00 75.19 91 GLU A CA 1
ATOM 706 C C . GLU A 1 91 ? 13.066 -12.768 -2.469 1.00 75.19 91 GLU A C 1
ATOM 708 O O . GLU A 1 91 ? 13.616 -13.658 -1.821 1.00 75.19 91 GLU A O 1
ATOM 713 N N . THR A 1 92 ? 12.199 -13.038 -3.448 1.00 62.38 92 THR A N 1
ATOM 714 C CA . THR A 1 92 ? 11.849 -14.388 -3.896 1.00 62.38 92 THR A CA 1
ATOM 715 C C . THR A 1 92 ? 11.786 -14.470 -5.425 1.00 62.38 92 THR A C 1
ATOM 717 O O . THR A 1 92 ? 11.515 -13.470 -6.098 1.00 62.38 92 THR A O 1
ATOM 720 N N . PRO A 1 93 ? 12.003 -15.662 -6.015 1.00 59.69 93 PRO A N 1
ATOM 721 C CA . PRO A 1 93 ? 11.627 -15.929 -7.403 1.00 59.69 93 PRO A CA 1
ATOM 722 C C . PRO A 1 93 ? 10.119 -15.709 -7.623 1.00 59.69 93 PRO A C 1
ATOM 724 O O . PRO A 1 93 ? 9.351 -15.694 -6.663 1.00 59.69 93 PRO A O 1
ATOM 727 N N . ALA A 1 94 ? 9.692 -15.566 -8.883 1.00 55.66 94 ALA A N 1
ATOM 728 C CA . ALA A 1 94 ? 8.281 -15.358 -9.229 1.00 55.66 94 ALA A CA 1
ATOM 729 C C . ALA A 1 94 ? 7.353 -16.401 -8.566 1.00 55.66 94 ALA A C 1
ATOM 731 O O . ALA A 1 94 ? 7.695 -17.593 -8.592 1.00 55.66 94 ALA A O 1
ATOM 732 N N . PRO A 1 95 ? 6.191 -15.987 -8.016 1.00 59.97 95 PRO A N 1
ATOM 733 C CA . PRO A 1 95 ? 5.200 -16.904 -7.470 1.00 59.97 95 PRO A CA 1
ATOM 734 C C . PRO A 1 95 ? 4.827 -17.971 -8.504 1.00 59.97 95 PRO A C 1
ATOM 736 O O . PRO A 1 95 ? 4.694 -17.700 -9.701 1.00 59.97 95 PRO A O 1
ATOM 739 N N . LYS A 1 96 ? 4.664 -19.221 -8.063 1.00 51.47 96 LYS A N 1
ATOM 740 C CA . LYS A 1 96 ? 4.187 -20.286 -8.953 1.00 51.47 96 LYS A CA 1
ATOM 741 C C . LYS A 1 96 ? 2.743 -19.950 -9.361 1.00 51.47 96 LYS A C 1
ATOM 743 O O . LYS A 1 96 ? 1.945 -19.679 -8.465 1.00 51.47 96 LYS A O 1
ATOM 748 N N . PRO A 1 97 ? 2.373 -20.000 -10.657 1.00 46.84 97 PRO A N 1
ATOM 749 C CA . PRO A 1 97 ? 0.986 -19.797 -11.052 1.00 46.84 97 PRO A CA 1
ATOM 750 C C . PRO A 1 97 ? 0.107 -20.807 -10.313 1.00 46.84 97 PRO A C 1
ATOM 752 O O . PRO A 1 97 ? 0.285 -22.020 -10.465 1.00 46.84 97 PRO A O 1
ATOM 755 N N . VAL A 1 98 ? -0.817 -20.315 -9.490 1.00 47.19 98 VAL A N 1
ATOM 756 C CA . VAL A 1 98 ? -1.863 -21.156 -8.909 1.00 47.19 98 VAL A CA 1
ATOM 757 C C . VAL A 1 98 ? -2.809 -21.527 -10.054 1.00 47.19 98 VAL A C 1
ATOM 759 O O . VAL A 1 98 ? -3.258 -20.624 -10.768 1.00 47.19 98 VAL A O 1
ATOM 762 N N . PRO A 1 99 ? -3.108 -22.820 -10.285 1.00 31.42 99 PRO A N 1
ATOM 763 C CA . PRO A 1 99 ? -4.056 -23.219 -11.315 1.00 31.42 99 PRO A CA 1
ATOM 764 C C . PRO A 1 99 ? -5.403 -22.561 -11.027 1.00 31.42 99 PRO A C 1
ATOM 766 O O . PRO A 1 99 ? -6.074 -22.891 -10.052 1.00 31.42 99 PRO A O 1
ATOM 769 N N . THR A 1 100 ? -5.780 -21.591 -11.852 1.00 41.50 100 THR A N 1
ATOM 770 C CA . THR A 1 100 ? -7.095 -20.968 -11.764 1.00 41.50 100 THR A CA 1
ATOM 771 C C . THR A 1 100 ? -8.013 -21.773 -12.669 1.00 41.50 100 THR A C 1
ATOM 773 O O . THR A 1 100 ? -7.912 -21.687 -13.891 1.00 41.50 100 THR A O 1
ATOM 776 N N . THR A 1 101 ? -8.878 -22.598 -12.084 1.00 35.84 101 THR A N 1
ATOM 777 C CA . THR A 1 101 ? -9.958 -23.258 -12.825 1.00 35.84 101 THR A CA 1
ATOM 778 C C . THR A 1 101 ? -11.043 -22.222 -13.097 1.00 35.84 101 THR A C 1
ATOM 780 O O . THR A 1 101 ? -12.016 -22.106 -12.357 1.00 35.84 101 THR A O 1
ATOM 783 N N . THR A 1 102 ? -10.862 -21.413 -14.135 1.00 37.31 102 THR A N 1
ATOM 784 C CA . THR A 1 102 ? -11.931 -20.573 -14.673 1.00 37.31 102 THR A CA 1
ATOM 785 C C . THR A 1 102 ? -12.765 -21.412 -15.633 1.00 37.31 102 THR A C 1
ATOM 787 O O . THR A 1 102 ? -12.354 -21.680 -16.758 1.00 37.31 102 THR A O 1
ATOM 790 N N . THR A 1 103 ? -13.956 -21.829 -15.200 1.00 43.97 103 THR A N 1
ATOM 791 C CA . THR A 1 103 ? -15.004 -22.281 -16.123 1.00 43.97 103 THR A CA 1
ATOM 792 C C . THR A 1 103 ? -15.423 -21.073 -16.967 1.00 43.97 103 THR A C 1
ATOM 794 O O . THR A 1 103 ? -15.916 -20.096 -16.395 1.00 43.97 103 THR A O 1
ATOM 797 N N . PRO A 1 104 ? -15.220 -21.069 -18.296 1.00 39.84 104 PRO A N 1
ATOM 798 C CA . PRO A 1 104 ? -15.615 -19.937 -19.118 1.00 39.84 104 PRO A CA 1
ATOM 799 C C . PRO A 1 104 ? -17.144 -19.867 -19.183 1.00 39.84 104 PRO A C 1
ATOM 801 O O . PRO A 1 104 ? -17.796 -20.750 -19.738 1.00 39.84 104 PRO A O 1
ATOM 804 N N . VAL A 1 105 ? -17.721 -18.802 -18.626 1.00 47.78 105 VAL A N 1
ATOM 805 C CA . VAL A 1 105 ? -19.085 -18.381 -18.960 1.00 47.78 105 VAL A CA 1
ATOM 806 C C . VAL A 1 105 ? -18.987 -17.559 -20.250 1.00 47.78 105 VAL A C 1
ATOM 808 O O . VAL A 1 105 ? -18.249 -16.571 -20.270 1.00 47.78 105 VAL A O 1
ATOM 811 N N . PRO A 1 106 ? -19.670 -17.940 -21.343 1.00 42.19 106 PRO A N 1
ATOM 812 C CA . PRO A 1 106 ? -19.656 -17.155 -22.569 1.00 42.19 106 PRO A CA 1
ATOM 813 C C . PRO A 1 106 ? -20.490 -15.886 -22.371 1.00 42.19 106 PRO A C 1
ATOM 815 O O . PRO A 1 106 ? -21.719 -15.919 -22.406 1.00 42.19 106 PRO A O 1
ATOM 818 N N . THR A 1 107 ? -19.827 -14.749 -22.177 1.00 45.31 107 THR A N 1
ATOM 819 C CA . THR A 1 107 ? -20.489 -13.441 -22.170 1.00 45.31 107 THR A CA 1
ATOM 820 C C . THR A 1 107 ? -20.440 -12.860 -23.577 1.00 45.31 107 THR A C 1
ATOM 822 O O . THR A 1 107 ? -19.382 -12.480 -24.071 1.00 45.31 107 THR A O 1
ATOM 825 N N . THR A 1 108 ? -21.598 -12.795 -24.231 1.00 46.69 108 THR A N 1
ATOM 826 C CA . THR A 1 108 ? -21.766 -12.052 -25.485 1.00 46.69 108 THR A CA 1
ATOM 827 C C . THR A 1 108 ? -22.086 -10.606 -25.124 1.00 46.69 108 THR A C 1
ATOM 829 O O . THR A 1 108 ? -23.162 -10.335 -24.597 1.00 46.69 108 THR A O 1
ATOM 832 N N . THR A 1 109 ? -21.172 -9.672 -25.381 1.00 47.06 109 THR A N 1
ATOM 833 C CA . THR A 1 109 ? -21.450 -8.232 -25.272 1.00 47.06 109 THR A CA 1
ATOM 834 C C . THR A 1 109 ? -21.240 -7.548 -26.617 1.00 47.06 109 THR A C 1
ATOM 836 O O . THR A 1 109 ? -20.143 -7.508 -27.169 1.00 47.06 109 THR A O 1
ATOM 839 N N . THR A 1 110 ? -22.331 -7.001 -27.147 1.00 54.41 110 THR A N 1
ATOM 840 C CA . THR A 1 110 ? -22.357 -6.093 -28.296 1.00 54.41 110 THR A CA 1
ATOM 841 C C . THR A 1 110 ? -21.807 -4.727 -27.868 1.00 54.41 110 THR A C 1
ATOM 843 O O . THR A 1 110 ? -22.311 -4.168 -26.892 1.00 54.41 110 THR A O 1
ATOM 846 N N . PRO A 1 111 ? -20.803 -4.149 -28.551 1.00 48.16 111 PRO A N 1
ATOM 847 C CA . PRO A 1 111 ? -20.335 -2.810 -28.221 1.00 48.16 111 PRO A CA 1
ATOM 848 C C . PRO A 1 111 ? -21.333 -1.756 -28.721 1.00 48.16 111 PRO A C 1
ATOM 850 O O . PRO A 1 111 ? -21.614 -1.666 -29.915 1.00 48.16 111 PRO A O 1
ATOM 853 N N . VAL A 1 112 ? -21.841 -0.933 -27.803 1.00 55.16 112 VAL A N 1
ATOM 854 C CA . VAL A 1 112 ? -22.483 0.351 -28.119 1.00 55.16 112 VAL A CA 1
ATOM 855 C C . VAL A 1 112 ? -21.403 1.435 -28.036 1.00 55.16 112 VAL A C 1
ATOM 857 O O . VAL A 1 112 ? -20.723 1.516 -27.011 1.00 55.16 112 VAL A O 1
ATOM 860 N N . PRO A 1 113 ? -21.199 2.266 -29.072 1.00 45.16 113 PRO A N 1
ATOM 861 C CA . PRO A 1 113 ? -20.272 3.383 -28.983 1.00 45.16 113 PRO A CA 1
ATOM 862 C C . PRO A 1 113 ? -20.914 4.519 -28.178 1.00 45.16 113 PRO A C 1
ATOM 864 O O . PRO A 1 113 ? -21.906 5.107 -28.603 1.00 45.16 113 PRO A O 1
ATOM 867 N N . THR A 1 114 ? -20.328 4.856 -27.030 1.00 45.56 114 THR A N 1
ATOM 868 C CA . THR A 1 114 ? -20.703 6.049 -26.260 1.00 45.56 114 THR A CA 1
ATOM 869 C C . THR A 1 114 ? -19.607 7.095 -26.410 1.00 45.56 114 THR A C 1
ATOM 871 O O . THR A 1 114 ? -18.494 6.927 -25.914 1.00 45.56 114 THR A O 1
ATOM 874 N N . THR A 1 115 ? -19.917 8.186 -27.106 1.00 46.56 115 THR A N 1
ATOM 875 C CA . THR A 1 115 ? -19.071 9.380 -27.170 1.00 46.56 115 THR A CA 1
ATOM 876 C C . THR A 1 115 ? -19.445 10.300 -26.012 1.00 46.56 115 THR A C 1
ATOM 878 O O . THR A 1 115 ? -20.546 10.842 -25.984 1.00 46.56 115 THR A O 1
ATOM 881 N N . THR A 1 116 ? -18.535 10.503 -25.060 1.00 44.22 116 THR A N 1
ATOM 882 C CA . THR A 1 116 ? -18.664 11.560 -24.045 1.00 44.22 116 THR A CA 1
ATOM 883 C C . THR A 1 116 ? -17.412 12.420 -24.026 1.00 44.22 116 THR A C 1
ATOM 885 O O . THR A 1 116 ? -16.324 11.953 -23.693 1.00 44.22 116 THR A O 1
ATOM 888 N N . THR A 1 117 ? -17.593 13.689 -24.379 1.00 49.62 117 THR A N 1
ATOM 889 C CA . THR A 1 117 ? -16.616 14.773 -24.252 1.00 49.62 117 THR A CA 1
ATOM 890 C C . THR A 1 117 ? -16.432 15.126 -22.771 1.00 49.62 117 THR A C 1
ATOM 892 O O . THR A 1 117 ? -17.427 15.449 -22.118 1.00 49.62 117 THR A O 1
ATOM 895 N N . PRO A 1 118 ? -15.213 15.107 -22.201 1.00 45.22 118 PRO A N 1
ATOM 896 C CA . PRO A 1 118 ? -15.011 15.600 -20.845 1.00 45.22 118 PRO A CA 1
ATOM 897 C C . PRO A 1 118 ? -15.009 17.135 -20.831 1.00 45.22 118 PRO A C 1
ATOM 899 O O . PRO A 1 118 ? -14.183 17.782 -21.474 1.00 45.22 118 PRO A O 1
ATOM 902 N N . VAL A 1 119 ? -15.935 17.716 -20.068 1.00 44.56 119 VAL A N 1
ATOM 903 C CA . VAL A 1 119 ? -15.890 19.123 -19.650 1.00 44.56 119 VAL A CA 1
ATOM 904 C C . VAL A 1 119 ? -14.895 19.238 -18.487 1.00 44.56 119 VAL A C 1
ATOM 906 O O . VAL A 1 119 ? -15.017 18.478 -17.524 1.00 44.56 119 VAL A O 1
ATOM 909 N N . PRO A 1 120 ? -13.918 20.161 -18.520 1.00 36.34 120 PRO A N 1
ATOM 910 C CA . PRO A 1 120 ? -13.028 20.384 -17.389 1.00 36.34 120 PRO A CA 1
ATOM 911 C C . PRO A 1 120 ? -13.780 21.114 -16.268 1.00 36.34 120 PRO A C 1
ATOM 913 O O . PRO A 1 120 ? -14.067 22.305 -16.361 1.00 36.34 120 PRO A O 1
ATOM 916 N N . THR A 1 121 ? -14.096 20.409 -15.183 1.00 39.09 121 THR A N 1
ATOM 917 C CA . THR A 1 121 ? -14.540 21.036 -13.932 1.00 39.09 121 THR A CA 1
ATOM 918 C C . THR A 1 121 ? -13.336 21.430 -13.088 1.00 39.09 121 THR A C 1
ATOM 920 O O . THR A 1 121 ? -12.709 20.592 -12.440 1.00 39.09 121 THR A O 1
ATOM 923 N N . THR A 1 122 ? -13.043 22.728 -13.060 1.00 37.84 122 THR A N 1
ATOM 924 C CA . THR A 1 122 ? -12.175 23.349 -12.058 1.00 37.84 122 THR A CA 1
ATOM 925 C C . THR A 1 122 ? -12.948 23.449 -10.746 1.00 37.84 122 THR A C 1
ATOM 927 O O . THR A 1 122 ? -13.776 24.340 -10.568 1.00 37.84 122 THR A O 1
ATOM 930 N N . SER A 1 123 ? -12.708 22.522 -9.821 1.00 36.09 123 SER A N 1
ATOM 931 C CA . SER A 1 123 ? -13.236 22.602 -8.457 1.00 36.09 123 SER A CA 1
ATOM 932 C C . SER A 1 123 ? -12.183 23.188 -7.518 1.00 36.09 123 SER A C 1
ATOM 934 O O . SER A 1 123 ? -11.212 22.522 -7.161 1.00 36.09 123 SER A O 1
ATOM 936 N N . THR A 1 124 ? -12.396 24.433 -7.102 1.00 35.97 124 THR A N 1
ATOM 937 C CA . THR A 1 124 ? -11.685 25.085 -5.996 1.00 35.97 124 THR A CA 1
ATOM 938 C C . THR A 1 124 ? -11.934 24.301 -4.697 1.00 35.97 124 THR A C 1
ATOM 940 O O . THR A 1 124 ? -13.099 24.066 -4.362 1.00 35.97 124 THR A O 1
ATOM 943 N N . PRO A 1 125 ? -10.906 23.877 -3.935 1.00 40.47 125 PRO A N 1
ATOM 944 C CA . PRO A 1 125 ? -11.133 23.161 -2.687 1.00 40.47 125 PRO A CA 1
ATOM 945 C C . PRO A 1 125 ? -11.673 24.120 -1.619 1.00 40.47 125 PRO A C 1
ATOM 947 O O . PRO A 1 125 ? -10.963 24.967 -1.081 1.00 40.47 125 PRO A O 1
ATOM 950 N N . LYS A 1 126 ? -12.961 23.963 -1.309 1.00 36.41 126 LYS A N 1
ATOM 951 C CA . LYS A 1 126 ? -13.600 24.526 -0.118 1.00 36.41 126 LYS A CA 1
ATOM 952 C C . LYS A 1 126 ? -13.037 23.794 1.115 1.00 36.41 126 LYS A C 1
ATOM 954 O O . LYS A 1 126 ? -12.981 22.562 1.082 1.00 36.41 126 LYS A O 1
ATOM 959 N N . PRO A 1 127 ? -12.623 24.485 2.192 1.00 38.25 127 PRO A N 1
ATOM 960 C CA . PRO A 1 127 ? -12.112 23.822 3.387 1.00 38.25 127 PRO A CA 1
ATOM 961 C C . PRO A 1 127 ? -13.225 22.979 4.017 1.00 38.25 127 PRO A C 1
ATOM 963 O O . PRO A 1 127 ? -14.238 23.501 4.483 1.00 38.25 127 PRO A O 1
ATOM 966 N N . PHE A 1 128 ? -13.058 21.658 3.971 1.00 41.19 128 PHE A N 1
ATOM 967 C CA . PHE A 1 128 ? -13.990 20.705 4.555 1.00 41.19 128 PHE A CA 1
ATOM 968 C C . PHE A 1 128 ? -13.590 20.467 6.012 1.00 41.19 128 PHE A C 1
ATOM 970 O O . PHE A 1 128 ? -12.546 19.882 6.304 1.00 41.19 128 PHE A O 1
ATOM 977 N N . ALA A 1 129 ? -14.421 20.955 6.929 1.00 42.41 129 ALA A N 1
ATOM 978 C CA . ALA A 1 129 ? -14.351 20.610 8.337 1.00 42.41 129 ALA A CA 1
ATOM 979 C C . ALA A 1 129 ? -14.784 19.141 8.513 1.00 42.41 129 ALA A C 1
ATOM 981 O O . ALA A 1 129 ? -15.965 18.841 8.655 1.00 42.41 129 ALA A O 1
ATOM 982 N N . THR A 1 130 ? -13.821 18.217 8.495 1.00 42.97 130 THR A N 1
ATOM 983 C CA . THR A 1 130 ? -13.999 16.829 8.966 1.00 42.97 130 THR A CA 1
ATOM 984 C C . THR A 1 130 ? -12.979 16.538 10.048 1.00 42.97 130 THR A C 1
ATOM 986 O O . THR A 1 130 ? -11.938 15.933 9.803 1.00 42.97 130 THR A O 1
ATOM 989 N N . THR A 1 131 ? -13.277 16.978 11.263 1.00 44.88 131 THR A N 1
ATOM 990 C CA . THR A 1 131 ? -12.374 16.828 12.412 1.00 44.88 131 THR A CA 1
ATOM 991 C C . THR A 1 131 ? -12.596 15.520 13.184 1.00 44.88 131 THR A C 1
ATOM 993 O O . THR A 1 131 ? -12.072 15.359 14.276 1.00 44.88 131 THR A O 1
ATOM 996 N N . THR A 1 132 ? -13.358 14.552 12.657 1.00 47.31 132 THR A N 1
ATOM 997 C CA . THR A 1 132 ? -13.691 13.330 13.427 1.00 47.31 132 THR A CA 1
ATOM 998 C C . THR A 1 132 ? -13.305 12.019 12.736 1.00 47.31 132 THR A C 1
ATOM 1000 O O . THR A 1 132 ? -12.986 11.047 13.413 1.00 47.31 132 THR A O 1
ATOM 1003 N N . THR A 1 133 ? -13.250 11.962 11.402 1.00 47.44 133 THR A N 1
ATOM 1004 C CA . THR A 1 133 ? -12.993 10.694 10.683 1.00 47.44 133 THR A CA 1
ATOM 1005 C C . THR A 1 133 ? -11.501 10.404 10.483 1.00 47.44 133 THR A C 1
ATOM 1007 O O . THR A 1 133 ? -11.097 9.242 10.471 1.00 47.44 133 THR A O 1
ATOM 1010 N N . ALA A 1 134 ? -10.663 11.437 10.363 1.00 47.47 134 ALA A N 1
ATOM 1011 C CA . ALA A 1 134 ? -9.236 11.278 10.072 1.00 47.47 134 ALA A CA 1
ATOM 1012 C C . ALA A 1 134 ? -8.424 10.701 11.250 1.00 47.47 134 ALA A C 1
ATOM 1014 O O . ALA A 1 134 ? -7.470 9.961 11.017 1.00 47.47 134 ALA A O 1
ATOM 1015 N N . LEU A 1 135 ? -8.844 10.913 12.507 1.00 49.16 135 LEU A N 1
ATOM 1016 C CA . LEU A 1 135 ? -8.178 10.300 13.667 1.00 49.16 135 LEU A CA 1
ATOM 1017 C C . LEU A 1 135 ? -8.372 8.775 13.749 1.00 49.16 135 LEU A C 1
ATOM 1019 O O . LEU A 1 135 ? -7.529 8.085 14.312 1.00 49.16 135 LEU A O 1
ATOM 1023 N N . LYS A 1 136 ? -9.426 8.217 13.139 1.00 53.56 136 LYS A N 1
ATOM 1024 C CA . LYS A 1 136 ? -9.777 6.783 13.237 1.00 53.56 136 LYS A CA 1
ATOM 1025 C C . LYS A 1 136 ? -8.874 5.840 12.417 1.00 53.56 136 LYS A C 1
ATOM 1027 O O . LYS A 1 136 ? -9.030 4.625 12.455 1.00 53.56 136 LYS A O 1
ATOM 1032 N N . TRP A 1 137 ? -7.961 6.406 11.633 1.00 55.41 137 TRP A N 1
ATOM 1033 C CA . TRP A 1 137 ? -6.951 5.695 10.835 1.00 55.41 137 TRP A CA 1
ATOM 1034 C C . TRP A 1 137 ? -5.529 6.056 11.262 1.00 55.41 137 TRP A C 1
ATOM 1036 O O . TRP A 1 137 ? -4.551 5.530 10.725 1.00 55.41 137 TRP A O 1
ATOM 1046 N N . CYS A 1 138 ? -5.416 6.989 12.203 1.00 65.88 138 CYS A N 1
ATOM 1047 C CA . CYS A 1 138 ? -4.185 7.676 12.509 1.00 65.88 138 CYS A CA 1
ATOM 1048 C C . CYS A 1 138 ? -3.427 6.935 13.607 1.00 65.88 138 CYS A C 1
ATOM 1050 O O . CYS A 1 138 ? -3.681 7.109 14.796 1.00 65.88 138 CYS A O 1
ATOM 1052 N N . ASN A 1 139 ? -2.470 6.100 13.204 1.00 76.56 139 ASN A N 1
ATOM 1053 C CA . ASN A 1 139 ? -1.491 5.539 14.127 1.00 76.56 139 ASN A CA 1
ATOM 1054 C C . ASN A 1 139 ? -0.217 6.396 14.088 1.00 76.56 139 ASN A C 1
ATOM 1056 O O . ASN A 1 139 ? 0.725 6.102 13.348 1.00 76.56 139 ASN A O 1
ATOM 1060 N N . THR A 1 140 ? -0.207 7.473 14.874 1.00 78.19 140 THR A N 1
ATOM 1061 C CA . THR A 1 140 ? 0.903 8.441 14.949 1.00 78.19 140 THR A CA 1
ATOM 1062 C C . THR A 1 140 ? 2.229 7.787 15.341 1.00 78.19 140 THR A C 1
ATOM 1064 O O . THR A 1 140 ? 3.276 8.144 14.805 1.00 78.19 140 THR A O 1
ATOM 1067 N N . THR A 1 141 ? 2.200 6.756 16.193 1.00 82.75 141 THR A N 1
ATOM 1068 C CA . THR A 1 141 ? 3.382 5.955 16.549 1.00 82.75 141 THR A CA 1
ATOM 1069 C C . THR A 1 141 ? 3.960 5.229 15.338 1.00 82.75 141 THR A C 1
ATOM 1071 O O . THR A 1 141 ? 5.178 5.213 15.146 1.00 82.75 141 THR A O 1
ATOM 1074 N N . LYS A 1 142 ? 3.102 4.647 14.492 1.00 80.19 142 LYS A N 1
ATOM 1075 C CA . LYS A 1 142 ? 3.533 3.982 13.258 1.00 80.19 142 LYS A CA 1
ATOM 1076 C C . LYS A 1 142 ? 4.138 4.986 12.277 1.00 80.19 142 LYS A C 1
ATOM 1078 O O . LYS A 1 142 ? 5.221 4.729 11.759 1.00 80.19 142 LYS A O 1
ATOM 1083 N N . VAL A 1 143 ? 3.497 6.146 12.104 1.00 80.50 143 VAL A N 1
ATOM 1084 C CA . VAL A 1 143 ? 4.002 7.244 11.259 1.00 80.50 143 VAL A CA 1
ATOM 1085 C C . VAL A 1 143 ? 5.382 7.717 11.722 1.00 80.50 143 VAL A C 1
ATOM 1087 O O . VAL A 1 143 ? 6.307 7.777 10.915 1.00 80.50 143 VAL A O 1
ATOM 1090 N N . ALA A 1 144 ? 5.570 7.947 13.023 1.00 83.88 144 ALA A N 1
ATOM 1091 C CA . ALA A 1 144 ? 6.868 8.335 13.577 1.00 83.88 144 ALA A CA 1
ATOM 1092 C C . ALA A 1 144 ? 7.942 7.250 13.371 1.00 83.88 144 ALA A C 1
ATOM 1094 O O . ALA A 1 144 ? 9.064 7.544 12.953 1.00 83.88 144 ALA A O 1
ATOM 1095 N N . LYS A 1 145 ? 7.600 5.976 13.614 1.00 86.50 145 LYS A N 1
ATOM 1096 C CA . LYS A 1 145 ? 8.522 4.844 13.419 1.00 86.50 145 LYS A CA 1
ATOM 1097 C C . LYS A 1 145 ? 8.954 4.710 11.957 1.00 86.50 145 LYS A C 1
ATOM 1099 O O . LYS A 1 145 ? 10.115 4.409 11.687 1.00 86.50 145 LYS A O 1
ATOM 1104 N N . TRP A 1 146 ? 8.037 4.953 11.030 1.00 84.38 146 TRP A N 1
ATOM 1105 C CA . TRP A 1 146 ? 8.292 4.949 9.595 1.00 84.38 146 TRP A CA 1
ATOM 1106 C C . TRP A 1 146 ? 9.212 6.076 9.147 1.00 84.38 146 TRP A C 1
ATOM 1108 O O . TRP A 1 146 ? 10.218 5.800 8.494 1.00 84.38 146 TRP A O 1
ATOM 1118 N N . MET A 1 147 ? 8.927 7.313 9.553 1.00 85.38 147 MET A N 1
ATOM 1119 C CA . MET A 1 147 ? 9.805 8.454 9.277 1.00 85.38 147 MET A CA 1
ATOM 1120 C C . MET A 1 147 ? 11.225 8.176 9.781 1.00 85.38 147 MET A C 1
ATOM 1122 O O . MET A 1 147 ? 12.181 8.257 9.015 1.00 85.38 147 MET A O 1
ATOM 1126 N N . ASN A 1 148 ? 11.355 7.689 11.018 1.00 87.69 148 ASN A N 1
ATOM 1127 C CA . ASN A 1 148 ? 12.648 7.309 11.586 1.00 87.69 148 ASN A CA 1
ATOM 1128 C C . ASN A 1 148 ? 13.339 6.165 10.814 1.00 87.69 148 ASN A C 1
ATOM 1130 O O . ASN A 1 148 ? 14.563 6.128 10.702 1.00 87.69 148 ASN A O 1
ATOM 1134 N N . SER A 1 149 ? 12.571 5.220 10.257 1.00 85.44 149 SER A N 1
ATOM 1135 C CA . SER A 1 149 ? 13.128 4.131 9.444 1.00 85.44 149 SER A CA 1
ATOM 1136 C C . SER A 1 149 ? 13.770 4.621 8.144 1.00 85.44 149 SER A C 1
ATOM 1138 O O . SER A 1 149 ? 14.733 4.004 7.695 1.00 85.44 149 SER A O 1
ATOM 1140 N N . CYS A 1 150 ? 13.279 5.735 7.592 1.00 89.06 150 CYS A N 1
ATOM 1141 C CA . CYS A 1 150 ? 13.835 6.385 6.411 1.00 89.06 150 CYS A CA 1
ATOM 1142 C C . CYS A 1 150 ? 14.943 7.388 6.745 1.00 89.06 150 CYS A C 1
ATOM 1144 O O . CYS A 1 150 ? 15.950 7.437 6.042 1.00 89.06 150 CYS A O 1
ATOM 1146 N N . ASP A 1 151 ? 14.773 8.185 7.801 1.00 90.12 151 ASP A N 1
ATOM 1147 C CA . ASP A 1 151 ? 15.693 9.275 8.148 1.00 90.12 151 ASP A CA 1
ATOM 1148 C C . ASP A 1 151 ? 17.067 8.773 8.621 1.00 90.12 151 ASP A C 1
ATOM 1150 O O . ASP A 1 151 ? 18.061 9.476 8.464 1.00 90.12 151 ASP A O 1
ATOM 1154 N N . LYS A 1 152 ? 17.152 7.536 9.128 1.00 90.31 152 LYS A N 1
ATOM 1155 C CA . LYS A 1 152 ? 18.421 6.901 9.529 1.00 90.31 152 LYS A CA 1
ATOM 1156 C C . LYS A 1 152 ? 19.279 6.381 8.367 1.00 90.31 152 LYS A C 1
ATOM 1158 O O . LYS A 1 152 ? 20.396 5.933 8.604 1.00 90.31 152 LYS A O 1
ATOM 1163 N N . LEU A 1 153 ? 18.733 6.340 7.153 1.00 90.44 153 LEU A N 1
ATOM 1164 C CA . LEU A 1 153 ? 19.414 5.806 5.973 1.00 90.44 153 LEU A CA 1
ATOM 1165 C C . LEU A 1 153 ? 20.148 6.932 5.245 1.00 90.44 153 LEU A C 1
ATOM 1167 O O . LEU A 1 153 ? 19.674 8.073 5.225 1.00 90.44 153 LEU A O 1
ATOM 1171 N N . GLY A 1 154 ? 21.283 6.609 4.630 1.00 90.81 154 GLY A N 1
ATOM 1172 C CA . GLY A 1 154 ? 22.125 7.588 3.958 1.00 90.81 154 GLY A CA 1
ATOM 1173 C C . GLY A 1 154 ? 21.515 8.047 2.638 1.00 90.81 154 GLY A C 1
ATOM 1174 O O . GLY A 1 154 ? 20.796 9.050 2.573 1.00 90.81 154 GLY A O 1
ATOM 1175 N N . SER A 1 155 ? 21.825 7.324 1.563 1.00 92.12 155 SER A N 1
ATOM 1176 C CA . SER A 1 155 ? 21.477 7.738 0.200 1.00 92.12 155 SER A CA 1
ATOM 1177 C C . SER A 1 155 ? 20.010 7.467 -0.155 1.00 92.12 155 SER A C 1
ATOM 1179 O O . SER A 1 155 ? 19.336 6.637 0.457 1.00 92.12 155 SER A O 1
ATOM 1181 N N . ASN A 1 156 ? 19.502 8.148 -1.187 1.00 91.31 156 ASN A N 1
ATOM 1182 C CA . ASN A 1 156 ? 18.162 7.864 -1.709 1.00 91.31 156 ASN A CA 1
ATOM 1183 C C . ASN A 1 156 ? 18.069 6.438 -2.277 1.00 91.31 156 ASN A C 1
ATOM 1185 O O . ASN A 1 156 ? 17.057 5.777 -2.071 1.00 91.31 156 ASN A O 1
ATOM 1189 N N . ASP A 1 157 ? 19.132 5.926 -2.905 1.00 89.38 157 ASP A N 1
ATOM 1190 C CA . ASP A 1 157 ? 19.191 4.536 -3.376 1.00 89.38 157 ASP A CA 1
ATOM 1191 C C . ASP A 1 157 ? 19.060 3.526 -2.232 1.00 89.38 157 ASP A C 1
ATOM 1193 O O . ASP A 1 157 ? 18.344 2.530 -2.350 1.00 89.38 157 ASP A O 1
ATOM 1197 N N . GLU A 1 158 ? 19.737 3.782 -1.109 1.00 90.56 158 GLU A N 1
ATOM 1198 C CA . GLU A 1 158 ? 19.642 2.949 0.090 1.00 90.56 158 GLU A CA 1
ATOM 1199 C C . GLU A 1 158 ? 18.215 2.961 0.651 1.00 90.56 158 GLU A C 1
ATOM 1201 O O . GLU A 1 158 ? 17.664 1.910 0.983 1.00 90.56 158 GLU A O 1
ATOM 1206 N N . LYS A 1 159 ? 17.579 4.136 0.675 1.00 91.31 159 LYS A N 1
ATOM 1207 C CA . LYS A 1 159 ? 16.182 4.298 1.100 1.00 91.31 159 LYS A CA 1
ATOM 1208 C C . LYS A 1 159 ? 15.206 3.531 0.211 1.00 91.31 159 LYS A C 1
ATOM 1210 O O . LYS A 1 159 ? 14.316 2.874 0.743 1.00 91.31 159 LYS A O 1
ATOM 1215 N N . CYS A 1 160 ? 15.392 3.561 -1.108 1.00 89.50 160 CYS A N 1
ATOM 1216 C CA . CYS A 1 160 ? 14.525 2.844 -2.046 1.00 89.50 160 CYS A CA 1
ATOM 1217 C C . CYS A 1 160 ? 14.671 1.319 -1.953 1.00 89.50 160 CYS A C 1
ATOM 1219 O O . CYS A 1 160 ? 13.696 0.597 -2.148 1.00 89.50 160 CYS A O 1
ATOM 1221 N N . LYS A 1 161 ? 15.874 0.822 -1.641 1.00 86.88 161 LYS A N 1
ATOM 1222 C CA . LYS A 1 161 ? 16.133 -0.615 -1.448 1.00 86.88 161 LYS A CA 1
ATOM 1223 C C . LYS A 1 161 ? 15.697 -1.114 -0.073 1.00 86.88 161 LYS A C 1
ATOM 1225 O O . LYS A 1 161 ? 15.453 -2.303 0.105 1.00 86.88 161 LYS A O 1
ATOM 1230 N N . ASN A 1 162 ? 15.612 -0.231 0.919 1.00 89.25 162 ASN A N 1
ATOM 1231 C CA . ASN A 1 162 ? 15.150 -0.604 2.243 1.00 89.25 162 ASN A CA 1
ATOM 1232 C C . ASN A 1 162 ? 13.629 -0.790 2.242 1.00 89.25 162 ASN A C 1
ATOM 1234 O O . ASN A 1 162 ? 12.879 0.183 2.260 1.00 89.25 162 ASN A O 1
ATOM 1238 N N . ARG A 1 163 ? 13.173 -2.044 2.296 1.00 86.75 163 ARG A N 1
ATOM 1239 C CA . ARG A 1 163 ? 11.749 -2.407 2.302 1.00 86.75 163 ARG A CA 1
ATOM 1240 C C . ARG A 1 163 ?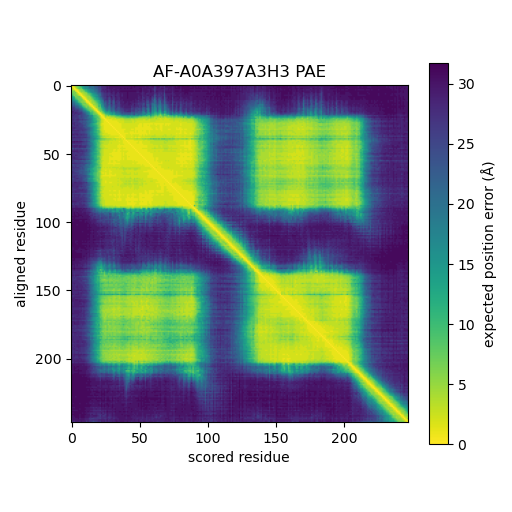 10.916 -1.622 3.318 1.00 86.75 163 ARG A C 1
ATOM 1242 O O . ARG A 1 163 ? 9.827 -1.169 2.979 1.00 86.75 163 ARG A O 1
ATO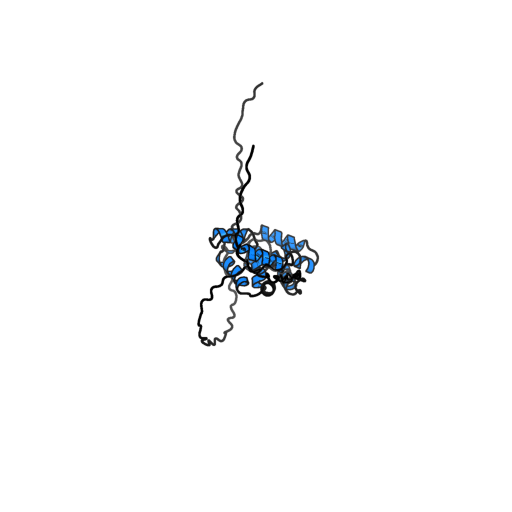M 1249 N N . ALA A 1 164 ? 11.402 -1.446 4.548 1.00 86.94 164 ALA A N 1
ATOM 1250 C CA . ALA A 1 164 ? 10.653 -0.740 5.588 1.00 86.94 164 ALA A CA 1
ATOM 1251 C C . ALA A 1 164 ? 10.482 0.750 5.255 1.00 86.94 164 ALA A C 1
ATOM 1253 O O . ALA A 1 164 ? 9.375 1.277 5.379 1.00 86.94 164 ALA A O 1
ATOM 1254 N N . CYS A 1 165 ? 11.548 1.404 4.781 1.00 90.81 165 CYS A N 1
ATOM 1255 C CA . CYS A 1 165 ? 11.466 2.785 4.322 1.00 90.81 165 CYS A CA 1
ATOM 1256 C C . CYS A 1 165 ? 10.607 2.908 3.056 1.00 90.81 165 CYS A C 1
ATOM 1258 O O . CYS A 1 165 ? 9.705 3.736 3.013 1.00 90.81 165 CYS A O 1
ATOM 1260 N N . HIS A 1 166 ? 10.805 2.059 2.050 1.00 89.94 166 HIS A N 1
ATOM 1261 C CA . HIS A 1 166 ? 10.021 2.105 0.816 1.00 89.94 166 HIS A CA 1
ATOM 1262 C C . HIS A 1 166 ? 8.521 1.893 1.082 1.00 89.94 166 HIS A C 1
ATOM 1264 O O . HIS A 1 166 ? 7.699 2.696 0.638 1.00 89.94 166 HIS A O 1
ATOM 1270 N N . SER A 1 167 ? 8.161 0.903 1.906 1.00 87.69 167 SER A N 1
ATOM 1271 C CA . SER A 1 167 ? 6.771 0.689 2.337 1.00 87.69 167 SER A CA 1
ATOM 1272 C C . SER A 1 167 ? 6.217 1.946 3.013 1.00 87.69 167 SER A C 1
ATOM 1274 O O . SER A 1 167 ? 5.131 2.412 2.673 1.00 87.69 167 SER A O 1
ATOM 1276 N N . ALA A 1 168 ? 6.989 2.556 3.922 1.00 85.94 168 ALA A N 1
ATOM 1277 C CA . ALA A 1 168 ? 6.612 3.798 4.593 1.00 85.94 168 ALA A CA 1
ATOM 1278 C C . ALA A 1 168 ? 6.320 4.952 3.624 1.00 85.94 168 ALA A C 1
ATOM 1280 O O . ALA A 1 168 ? 5.396 5.726 3.874 1.00 85.94 168 ALA A O 1
ATOM 1281 N N . LEU A 1 169 ? 7.052 5.063 2.513 1.00 89.31 169 LEU A N 1
ATOM 1282 C CA . LEU A 1 169 ? 6.790 6.091 1.503 1.00 89.31 169 LEU A CA 1
ATOM 1283 C C . LEU A 1 169 ? 5.382 5.948 0.923 1.00 89.31 169 LEU A C 1
ATOM 1285 O O . LEU A 1 169 ? 4.673 6.947 0.834 1.00 89.31 169 LEU A O 1
ATOM 1289 N N . HIS A 1 170 ? 4.942 4.723 0.615 1.00 86.69 170 HIS A N 1
ATOM 1290 C CA . HIS A 1 170 ? 3.582 4.471 0.129 1.00 86.69 170 HIS A CA 1
ATOM 1291 C C . HIS A 1 170 ? 2.513 4.868 1.155 1.00 86.69 170 HIS A C 1
ATOM 1293 O O . HIS A 1 170 ? 1.488 5.437 0.785 1.00 86.69 170 HIS A O 1
ATOM 1299 N N . TYR A 1 171 ? 2.781 4.677 2.448 1.00 82.69 171 TYR A N 1
ATOM 1300 C CA . TYR A 1 171 ? 1.908 5.178 3.509 1.00 82.69 171 TYR A CA 1
ATOM 1301 C C . TYR A 1 171 ? 1.877 6.702 3.590 1.00 82.69 171 TYR A C 1
ATOM 1303 O O . TYR A 1 171 ? 0.796 7.278 3.658 1.00 82.69 171 TYR A O 1
ATOM 1311 N N . ILE A 1 172 ? 3.036 7.359 3.574 1.00 83.31 172 ILE A N 1
ATOM 1312 C CA . ILE A 1 172 ? 3.155 8.813 3.757 1.00 83.31 172 ILE A CA 1
ATOM 1313 C C . ILE A 1 172 ? 2.549 9.587 2.578 1.00 83.31 172 ILE A C 1
ATOM 1315 O O . ILE A 1 172 ? 2.015 10.679 2.773 1.00 83.31 172 ILE A O 1
ATOM 1319 N N . VAL A 1 173 ? 2.590 9.041 1.357 1.00 83.25 173 VAL A N 1
ATOM 1320 C CA . VAL A 1 173 ? 1.971 9.694 0.190 1.00 83.25 173 VAL A CA 1
ATOM 1321 C C . VAL A 1 173 ? 0.439 9.590 0.172 1.00 83.25 173 VAL A C 1
ATOM 1323 O O . VAL A 1 173 ? -0.195 10.350 -0.568 1.00 83.25 173 VAL A O 1
ATOM 1326 N N . ASP A 1 174 ? -0.176 8.706 0.971 1.00 82.25 174 ASP A N 1
ATOM 1327 C CA . ASP A 1 174 ? -1.637 8.630 1.106 1.00 82.25 174 ASP A CA 1
ATOM 1328 C C . ASP A 1 174 ? -2.153 9.901 1.806 1.00 82.25 174 ASP A C 1
ATOM 1330 O O . ASP A 1 174 ? -1.710 10.283 2.894 1.00 82.25 174 ASP A O 1
ATOM 1334 N N . LYS A 1 175 ? -3.117 10.578 1.169 1.00 82.12 175 LYS A N 1
ATOM 1335 C CA . LYS A 1 175 ? -3.687 11.839 1.660 1.00 82.12 175 LYS A CA 1
ATOM 1336 C C . LYS A 1 175 ? -4.215 11.712 3.092 1.00 82.12 175 LYS A C 1
ATOM 1338 O O . LYS A 1 175 ? -4.049 12.644 3.871 1.00 82.12 175 LYS A O 1
ATOM 1343 N N . ILE A 1 176 ? -4.817 10.576 3.440 1.00 78.69 176 ILE A N 1
ATOM 1344 C CA . ILE A 1 176 ? -5.388 10.340 4.771 1.00 78.69 176 ILE A CA 1
ATOM 1345 C C . ILE A 1 176 ? -4.279 10.343 5.826 1.00 78.69 176 ILE A C 1
ATOM 1347 O O . ILE A 1 176 ? -4.463 10.906 6.902 1.00 78.69 176 ILE A O 1
ATOM 1351 N N . VAL A 1 177 ? -3.116 9.762 5.517 1.00 79.81 177 VAL A N 1
ATOM 1352 C CA . VAL A 1 177 ? -1.967 9.722 6.434 1.00 79.81 177 VAL A CA 1
ATOM 1353 C C . VAL A 1 177 ? -1.362 11.115 6.608 1.00 79.81 177 VAL A C 1
ATOM 1355 O O . VAL A 1 177 ? -1.056 11.503 7.735 1.00 79.81 177 VAL A O 1
ATOM 1358 N N . ARG A 1 178 ? -1.263 11.907 5.532 1.00 84.81 178 ARG A N 1
ATOM 1359 C CA . ARG A 1 178 ? -0.816 13.308 5.635 1.00 84.81 178 ARG A CA 1
ATOM 1360 C C . ARG A 1 178 ? -1.772 14.167 6.455 1.00 84.81 178 ARG A C 1
ATOM 1362 O O . ARG A 1 178 ? -1.324 14.908 7.325 1.00 84.81 178 ARG A O 1
ATOM 1369 N N . ASP A 1 179 ? -3.075 14.042 6.210 1.00 84.94 179 ASP A N 1
ATOM 1370 C CA . ASP A 1 179 ? -4.093 14.758 6.983 1.00 84.94 179 ASP A CA 1
ATOM 1371 C C . ASP A 1 179 ? -4.006 14.362 8.472 1.00 84.94 179 ASP A C 1
ATOM 1373 O O . ASP A 1 179 ? -4.056 15.225 9.346 1.00 84.94 179 ASP A O 1
ATOM 1377 N N . CYS A 1 180 ? -3.788 13.074 8.763 1.00 83.56 180 CYS A N 1
ATOM 1378 C CA . CYS A 1 180 ? -3.549 12.540 10.109 1.00 83.56 180 CYS A CA 1
ATOM 1379 C C . CYS A 1 180 ? -2.309 13.148 10.789 1.00 83.56 180 CYS A C 1
ATOM 1381 O O . CYS A 1 180 ? -2.402 13.546 11.951 1.00 83.56 180 CYS A O 1
ATOM 1383 N N . TYR A 1 181 ? -1.175 13.254 10.087 1.00 85.31 181 TYR A N 1
ATOM 1384 C CA . TYR A 1 181 ? 0.062 13.856 10.609 1.00 85.31 181 TYR A CA 1
ATOM 1385 C C . TYR A 1 181 ? -0.162 15.305 11.065 1.00 85.31 181 TYR A C 1
ATOM 1387 O O . TYR A 1 181 ? 0.188 15.667 12.191 1.00 85.31 181 TYR A O 1
ATOM 1395 N N . VAL A 1 182 ? -0.830 16.103 10.223 1.00 88.00 182 VAL A N 1
ATOM 1396 C CA . VAL A 1 182 ? -1.145 17.510 10.517 1.00 88.00 182 VAL A CA 1
ATOM 1397 C C . VAL A 1 182 ? -2.147 17.627 11.664 1.00 88.00 182 VAL A C 1
ATOM 1399 O O . VAL A 1 182 ? -1.912 18.364 12.619 1.00 88.00 182 VAL A O 1
ATOM 1402 N N . GLN A 1 183 ? -3.258 16.888 11.605 1.00 85.50 183 GLN A N 1
ATOM 1403 C CA . GLN A 1 183 ? -4.321 16.972 12.616 1.00 85.50 183 GLN A CA 1
ATOM 1404 C C . GLN A 1 183 ? -3.890 16.458 13.991 1.00 85.50 183 GLN A C 1
ATOM 1406 O O . GLN A 1 183 ? -4.437 16.889 15.002 1.00 85.50 183 GLN A O 1
ATOM 1411 N N . SER A 1 184 ? -2.905 15.562 14.035 1.00 83.06 184 SER A N 1
ATOM 1412 C CA . SER A 1 184 ? -2.340 15.049 15.286 1.00 83.06 184 SER A CA 1
ATOM 1413 C C . SER A 1 184 ? -1.256 15.952 15.876 1.00 83.06 184 SER A C 1
ATOM 1415 O O . SER A 1 184 ? -0.663 15.597 16.892 1.00 83.06 184 SER A O 1
ATOM 1417 N N . GLY A 1 185 ? -0.966 17.095 15.244 1.00 87.31 185 GLY A N 1
ATOM 1418 C CA . GLY A 1 185 ? 0.029 18.054 15.722 1.00 87.31 185 GLY A CA 1
ATOM 1419 C C . GLY A 1 185 ? 1.475 17.560 15.627 1.00 87.31 185 GLY A C 1
ATOM 1420 O O . GLY A 1 185 ? 2.324 18.062 16.356 1.00 87.31 185 GLY A O 1
ATOM 1421 N N . MET A 1 186 ? 1.770 16.583 14.757 1.00 86.88 186 MET A N 1
ATOM 1422 C CA . MET A 1 186 ? 3.140 16.079 14.570 1.00 86.88 186 MET A CA 1
ATOM 1423 C C . MET A 1 186 ? 4.033 17.086 13.831 1.00 86.88 186 MET A C 1
ATOM 1425 O O . MET A 1 186 ? 5.242 17.092 14.038 1.00 86.88 186 MET A O 1
ATOM 1429 N N . GLY A 1 187 ? 3.434 17.937 12.995 1.00 88.31 187 GLY A N 1
ATOM 1430 C CA . GLY A 1 187 ? 4.115 18.986 12.243 1.00 88.31 187 GLY A CA 1
ATOM 1431 C C . GLY A 1 187 ? 3.287 19.468 11.044 1.00 88.31 187 GLY A C 1
ATOM 1432 O O . GLY A 1 187 ? 2.181 18.964 10.807 1.00 88.31 187 GLY A O 1
ATOM 1433 N N . PRO A 1 188 ? 3.780 20.453 10.276 1.00 90.62 188 PRO A N 1
ATOM 1434 C CA . PRO A 1 188 ? 3.146 20.878 9.031 1.00 90.62 188 PRO A CA 1
ATOM 1435 C C . PRO A 1 188 ? 3.258 19.811 7.930 1.00 90.62 188 PRO A C 1
ATOM 1437 O O . PRO A 1 188 ? 4.193 19.017 7.895 1.00 90.62 188 PRO A O 1
ATOM 1440 N N . ALA A 1 189 ? 2.334 19.832 6.960 1.00 86.00 189 ALA A N 1
ATOM 1441 C CA . ALA A 1 189 ? 2.356 18.900 5.824 1.00 86.00 189 ALA A CA 1
ATOM 1442 C C . ALA A 1 189 ? 3.667 18.957 5.016 1.00 86.00 189 ALA A C 1
ATOM 1444 O O . ALA A 1 189 ? 4.074 17.943 4.453 1.00 86.00 189 ALA A O 1
ATOM 1445 N N . SER A 1 190 ? 4.337 20.115 5.003 1.00 88.38 190 SER A N 1
ATOM 1446 C CA . SER A 1 190 ? 5.618 20.330 4.322 1.00 88.38 190 SER A CA 1
ATOM 1447 C C . SER A 1 190 ? 6.748 19.443 4.847 1.00 88.38 190 SER A C 1
ATOM 1449 O O . SER A 1 190 ? 7.667 19.122 4.098 1.00 88.38 190 SER A O 1
ATOM 1451 N N . ASP A 1 191 ? 6.672 18.973 6.098 1.00 88.56 191 ASP A N 1
ATOM 1452 C CA . ASP A 1 191 ? 7.642 18.011 6.643 1.00 88.56 191 ASP A CA 1
ATOM 1453 C C . ASP A 1 191 ? 7.642 16.692 5.860 1.00 88.56 191 ASP A C 1
ATOM 1455 O O . ASP A 1 191 ? 8.628 15.948 5.864 1.00 88.56 191 ASP A O 1
ATOM 1459 N N . LEU A 1 192 ? 6.522 16.391 5.193 1.00 88.88 192 LEU A N 1
ATOM 1460 C CA . LEU A 1 192 ? 6.332 15.166 4.436 1.00 88.88 192 LEU A CA 1
ATOM 1461 C C . LEU A 1 192 ? 6.732 15.299 2.962 1.00 88.88 192 LEU A C 1
ATOM 1463 O O . LEU A 1 192 ? 6.894 14.277 2.290 1.00 88.88 192 LEU A O 1
ATOM 1467 N N . ASP A 1 193 ? 6.958 16.517 2.459 1.00 89.94 193 ASP A N 1
ATOM 1468 C CA . ASP A 1 193 ? 7.286 16.758 1.048 1.00 89.94 193 ASP A CA 1
ATOM 1469 C C . ASP A 1 193 ? 8.588 16.058 0.639 1.00 89.94 193 ASP A C 1
ATOM 1471 O O . ASP A 1 193 ? 8.671 15.485 -0.452 1.00 89.94 193 ASP A O 1
ATOM 1475 N N . LYS A 1 194 ? 9.571 15.982 1.549 1.00 89.50 194 LYS A N 1
ATOM 1476 C CA . LYS A 1 194 ? 10.814 15.222 1.322 1.00 89.50 194 LYS A CA 1
ATOM 1477 C C . LYS A 1 194 ? 10.553 13.742 1.006 1.00 89.50 194 LYS A C 1
ATOM 1479 O O . LYS A 1 194 ? 11.251 13.161 0.177 1.00 89.50 194 LYS A O 1
ATOM 1484 N N . TYR A 1 195 ? 9.526 13.137 1.607 1.00 90.00 195 TYR A N 1
ATOM 1485 C CA . TYR A 1 195 ? 9.157 11.742 1.352 1.00 90.00 195 TYR A CA 1
ATOM 1486 C C . TYR A 1 195 ? 8.363 11.579 0.055 1.00 90.00 195 TYR A C 1
ATOM 1488 O O . TYR A 1 195 ? 8.479 10.548 -0.602 1.00 90.00 195 TYR A O 1
ATOM 1496 N N . ILE A 1 196 ? 7.602 12.595 -0.359 1.00 88.50 196 ILE A N 1
ATOM 1497 C CA . ILE A 1 196 ? 6.935 12.601 -1.669 1.00 88.50 196 ILE A CA 1
ATOM 1498 C C . ILE A 1 196 ? 7.988 12.619 -2.781 1.00 88.50 196 ILE A C 1
ATOM 1500 O O . ILE A 1 196 ? 7.929 11.805 -3.705 1.00 88.50 196 ILE A O 1
ATOM 1504 N N . VAL A 1 197 ? 8.983 13.502 -2.662 1.00 90.69 197 VAL A N 1
ATOM 1505 C CA . VAL A 1 197 ? 10.111 13.575 -3.603 1.00 90.69 197 VAL A CA 1
ATOM 1506 C C . VAL A 1 197 ? 10.870 12.248 -3.634 1.00 90.69 197 VAL A C 1
ATOM 1508 O O . VAL A 1 197 ? 11.136 11.723 -4.715 1.00 90.69 197 VAL A O 1
ATOM 1511 N N . LEU A 1 198 ? 11.152 11.661 -2.467 1.00 91.69 198 LEU A N 1
ATOM 1512 C CA . LEU A 1 198 ? 11.822 10.366 -2.372 1.00 91.69 198 LEU A CA 1
ATOM 1513 C C . LEU A 1 198 ? 10.995 9.222 -2.984 1.00 91.69 198 LEU A C 1
ATOM 1515 O O . LEU A 1 198 ? 11.551 8.401 -3.706 1.00 91.69 198 LEU A O 1
ATOM 1519 N N . SER A 1 199 ? 9.675 9.186 -2.773 1.00 90.62 199 SER A N 1
ATOM 1520 C CA . SER A 1 199 ? 8.795 8.197 -3.415 1.00 90.62 199 SER A CA 1
ATOM 1521 C C . SER A 1 199 ? 8.874 8.291 -4.936 1.00 90.62 199 SER A C 1
ATOM 1523 O O . SER A 1 199 ? 9.032 7.269 -5.599 1.00 90.62 199 SER A O 1
ATOM 1525 N N . ASN A 1 200 ? 8.790 9.505 -5.487 1.00 90.25 200 ASN A N 1
ATOM 1526 C CA . ASN A 1 200 ? 8.880 9.715 -6.931 1.00 90.25 200 ASN A CA 1
ATOM 1527 C C . ASN A 1 200 ? 10.250 9.296 -7.470 1.00 90.25 200 ASN A C 1
ATOM 1529 O O . ASN A 1 200 ? 10.324 8.675 -8.529 1.00 90.25 200 ASN A O 1
ATOM 1533 N N . TYR A 1 201 ? 11.321 9.588 -6.727 1.00 91.50 201 TYR A N 1
ATOM 1534 C CA . TYR A 1 201 ? 12.662 9.121 -7.057 1.00 91.50 201 TYR A CA 1
ATOM 1535 C C . TYR A 1 201 ? 12.715 7.589 -7.118 1.00 91.50 201 TYR A C 1
ATOM 1537 O O . TYR A 1 201 ? 13.142 7.054 -8.139 1.00 91.50 201 TYR A O 1
ATOM 1545 N N . CYS A 1 202 ? 12.210 6.880 -6.101 1.00 89.44 202 CYS A N 1
ATOM 1546 C CA . CYS A 1 202 ? 12.212 5.413 -6.073 1.00 89.44 202 CYS A CA 1
ATOM 1547 C C . CYS A 1 202 ? 11.425 4.789 -7.232 1.00 89.44 202 CYS A C 1
ATOM 1549 O O . CYS A 1 202 ? 11.864 3.797 -7.805 1.00 89.44 202 CYS A O 1
ATOM 1551 N N . HIS A 1 203 ? 10.291 5.382 -7.618 1.00 85.56 203 HIS A N 1
ATOM 1552 C CA . HIS A 1 203 ? 9.473 4.899 -8.740 1.00 85.56 203 HIS A CA 1
ATOM 1553 C C . HIS A 1 203 ? 10.000 5.317 -10.121 1.00 85.56 203 HIS A C 1
ATOM 1555 O O . HIS A 1 203 ? 9.486 4.833 -11.126 1.00 85.56 203 HIS A O 1
ATOM 1561 N N . SER A 1 204 ? 11.015 6.185 -10.179 1.00 85.06 204 SER A N 1
ATOM 1562 C CA . SER A 1 204 ? 11.698 6.583 -11.421 1.00 85.06 204 SER A CA 1
ATOM 1563 C C . SER A 1 204 ? 12.965 5.765 -11.696 1.00 85.06 204 SER A C 1
ATOM 1565 O O . SER A 1 204 ? 13.527 5.860 -12.786 1.00 85.06 204 SER A O 1
ATOM 1567 N N . GLN A 1 205 ? 13.429 4.971 -10.725 1.00 70.94 205 GLN A N 1
ATOM 1568 C CA . GLN A 1 205 ? 14.578 4.089 -10.907 1.00 70.94 205 GLN A CA 1
ATOM 1569 C C . GLN A 1 205 ? 14.200 2.878 -11.775 1.00 70.94 205 GLN A C 1
ATOM 1571 O O . GLN A 1 205 ? 13.084 2.359 -11.656 1.00 70.94 205 GLN A O 1
ATOM 1576 N N . PRO A 1 206 ? 15.116 2.372 -12.622 1.00 63.41 206 PRO A N 1
ATOM 1577 C CA . PRO A 1 206 ? 14.924 1.067 -13.234 1.00 63.41 206 PRO A CA 1
ATOM 1578 C C . PRO A 1 206 ? 14.765 0.013 -12.123 1.00 63.41 206 PRO A C 1
ATOM 1580 O O . PRO A 1 206 ? 15.511 0.052 -11.139 1.00 63.41 206 PRO A O 1
ATOM 1583 N N . PRO A 1 207 ? 13.797 -0.917 -12.242 1.00 61.78 207 PRO A N 1
ATOM 1584 C CA . PRO A 1 207 ? 13.593 -1.940 -11.228 1.00 61.78 207 PRO A CA 1
ATOM 1585 C C . PRO A 1 207 ? 14.885 -2.735 -11.038 1.00 61.78 207 PRO A C 1
ATOM 1587 O O . PRO A 1 207 ? 15.577 -3.043 -12.013 1.00 61.78 207 PRO A O 1
ATOM 1590 N N . ALA A 1 208 ? 15.210 -3.060 -9.783 1.00 59.22 208 ALA A N 1
ATOM 1591 C CA . ALA A 1 208 ? 16.339 -3.930 -9.485 1.00 59.22 208 ALA A CA 1
ATOM 1592 C C . ALA A 1 208 ? 16.227 -5.222 -10.322 1.00 59.22 208 ALA A C 1
ATOM 1594 O O . ALA A 1 208 ? 15.105 -5.695 -10.548 1.00 59.22 208 ALA A O 1
ATOM 1595 N N . PRO A 1 209 ? 17.348 -5.799 -10.799 1.00 58.34 209 PRO A N 1
ATOM 1596 C CA . PRO A 1 209 ? 17.308 -7.057 -11.529 1.00 58.34 209 PRO A CA 1
ATOM 1597 C C . PRO A 1 209 ? 16.608 -8.106 -10.666 1.00 58.34 209 PRO A C 1
ATOM 1599 O O . PRO A 1 209 ? 17.112 -8.481 -9.608 1.00 58.34 209 PRO A O 1
ATOM 1602 N N . LYS A 1 210 ? 15.420 -8.548 -11.089 1.00 63.50 210 LYS A N 1
ATOM 1603 C CA . LYS A 1 210 ? 14.698 -9.599 -10.375 1.00 63.50 210 LYS A CA 1
ATOM 1604 C C . LYS A 1 210 ? 15.488 -10.903 -10.486 1.00 63.50 210 LYS A C 1
ATOM 1606 O O . LYS A 1 210 ? 16.095 -11.138 -11.537 1.00 63.50 210 LYS A O 1
ATOM 1611 N N . PRO A 1 211 ? 15.463 -11.773 -9.462 1.00 57.41 211 PRO A N 1
ATOM 1612 C CA . PRO A 1 211 ? 16.025 -13.110 -9.578 1.00 57.41 211 PRO A CA 1
ATOM 1613 C C . PRO A 1 211 ? 15.448 -13.802 -10.820 1.00 57.41 211 PRO A C 1
ATOM 1615 O O . PRO A 1 211 ? 14.241 -14.038 -10.917 1.00 57.41 211 PRO A O 1
ATOM 1618 N N . VAL A 1 212 ? 16.303 -14.078 -11.807 1.00 50.31 212 VAL A N 1
ATOM 1619 C CA . VAL A 1 212 ? 15.897 -14.775 -13.029 1.00 50.31 212 VAL A CA 1
ATOM 1620 C C . VAL A 1 212 ? 15.496 -16.191 -12.641 1.00 50.31 212 VAL A C 1
ATOM 1622 O O . VAL A 1 212 ? 16.246 -16.904 -11.975 1.00 50.31 212 VAL A O 1
ATOM 1625 N N . ARG A 1 213 ? 14.308 -16.619 -13.075 1.00 44.97 213 ARG A N 1
ATOM 1626 C CA . ARG A 1 213 ? 13.877 -18.011 -12.951 1.00 44.97 213 ARG A CA 1
ATOM 1627 C C . ARG A 1 213 ? 14.837 -18.889 -13.752 1.00 44.97 213 ARG A C 1
ATOM 1629 O O . ARG A 1 213 ? 14.724 -18.961 -14.977 1.00 44.97 213 ARG A O 1
ATOM 1636 N N . THR A 1 214 ? 15.720 -19.618 -13.075 1.00 36.19 214 THR A N 1
ATOM 1637 C CA . THR A 1 214 ? 16.384 -20.781 -13.669 1.00 36.19 214 THR A CA 1
ATOM 1638 C C . THR A 1 214 ? 15.305 -21.828 -13.889 1.00 36.19 214 THR A C 1
ATOM 1640 O O . THR A 1 214 ? 14.963 -22.609 -13.005 1.00 36.19 214 THR A O 1
ATOM 1643 N N . THR A 1 215 ? 14.679 -21.788 -15.060 1.00 39.34 215 THR A N 1
ATOM 1644 C CA . THR A 1 215 ? 13.796 -22.864 -15.483 1.00 39.34 215 THR A CA 1
ATOM 1645 C C . THR A 1 215 ? 14.718 -24.006 -15.875 1.00 39.34 215 THR A C 1
ATOM 1647 O O . THR A 1 215 ? 15.107 -24.126 -17.032 1.00 39.34 215 THR A O 1
ATOM 1650 N N . THR A 1 216 ? 15.116 -24.842 -14.919 1.00 37.72 216 THR A N 1
ATOM 1651 C CA . THR A 1 216 ? 15.436 -26.225 -15.256 1.00 37.72 216 THR A CA 1
ATOM 1652 C C . THR A 1 216 ? 14.126 -26.834 -15.723 1.00 37.72 216 THR A C 1
ATOM 1654 O O . THR A 1 216 ? 13.337 -27.355 -14.940 1.00 37.72 216 THR A O 1
ATOM 1657 N N . THR A 1 217 ? 13.837 -26.677 -17.015 1.00 38.06 217 THR A N 1
ATOM 1658 C CA . THR A 1 217 ? 12.886 -27.535 -17.708 1.00 38.06 217 THR A CA 1
ATOM 1659 C C . THR A 1 217 ? 13.330 -28.955 -17.373 1.00 38.06 217 THR A C 1
ATOM 1661 O O . THR A 1 217 ? 14.466 -29.295 -17.716 1.00 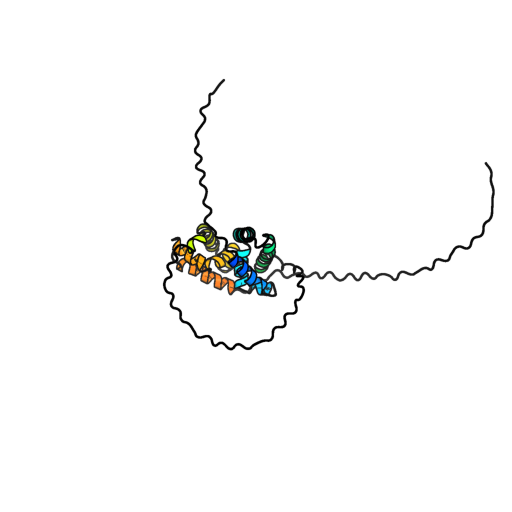38.06 217 THR A O 1
ATOM 1664 N N . PRO A 1 218 ? 12.536 -29.772 -16.657 1.00 41.00 218 PRO A N 1
ATOM 1665 C CA . PRO A 1 218 ? 12.843 -31.185 -16.593 1.00 41.00 218 PRO A CA 1
ATOM 1666 C C . PRO A 1 218 ? 12.861 -31.650 -18.044 1.00 41.00 218 PRO A C 1
ATOM 1668 O O . PRO A 1 218 ? 11.849 -31.561 -18.742 1.00 41.00 218 PRO A O 1
ATOM 1671 N N . VAL A 1 219 ? 14.045 -32.034 -18.522 1.00 42.59 219 VAL A N 1
ATOM 1672 C CA . VAL A 1 219 ? 14.194 -32.704 -19.809 1.00 42.59 219 VAL A CA 1
ATOM 1673 C C . VAL A 1 219 ? 13.163 -33.828 -19.786 1.00 42.59 219 VAL A C 1
ATOM 1675 O O . VAL A 1 219 ? 13.193 -34.620 -18.837 1.00 42.59 219 VAL A O 1
ATOM 1678 N N . PRO A 1 220 ? 12.209 -33.879 -20.735 1.00 40.50 220 PRO A N 1
ATOM 1679 C CA . PRO A 1 220 ? 11.283 -34.991 -20.791 1.00 40.50 220 PRO A CA 1
ATOM 1680 C C . PRO A 1 220 ? 12.142 -36.241 -20.906 1.00 40.50 220 PRO A C 1
ATOM 1682 O O . PRO A 1 220 ? 12.848 -36.443 -21.892 1.00 40.50 220 PRO A O 1
ATOM 1685 N N . THR A 1 221 ? 12.162 -37.040 -19.843 1.00 44.09 221 THR A N 1
ATOM 1686 C CA . THR A 1 221 ? 12.815 -38.336 -19.880 1.00 44.09 221 THR A CA 1
ATOM 1687 C C . THR A 1 221 ? 11.915 -39.185 -20.756 1.00 44.09 221 THR A C 1
ATOM 1689 O O . THR A 1 221 ? 10.908 -39.719 -20.292 1.00 44.09 221 THR A O 1
ATOM 1692 N N . THR A 1 222 ? 12.215 -39.233 -22.053 1.00 44.62 222 THR A N 1
ATOM 1693 C CA . THR A 1 222 ? 11.666 -40.237 -22.958 1.00 44.62 222 THR A CA 1
ATOM 1694 C C . THR A 1 222 ? 12.057 -41.587 -22.381 1.00 44.62 222 THR A C 1
ATOM 1696 O O . THR A 1 222 ? 13.169 -42.071 -22.573 1.00 44.62 222 THR A O 1
ATOM 1699 N N . THR A 1 223 ? 11.151 -42.169 -21.602 1.00 51.09 223 THR A N 1
ATOM 1700 C CA . THR A 1 223 ? 11.234 -43.573 -21.237 1.00 51.09 223 THR A CA 1
ATOM 1701 C C . THR A 1 223 ? 10.868 -44.324 -22.503 1.00 51.09 223 THR A C 1
ATOM 1703 O O . THR A 1 223 ? 9.693 -44.455 -22.843 1.00 51.09 223 THR A O 1
ATOM 1706 N N . THR A 1 224 ? 11.884 -44.738 -23.255 1.00 50.25 224 THR A N 1
ATOM 1707 C CA . THR A 1 224 ? 11.725 -45.695 -24.345 1.00 50.25 224 THR A CA 1
ATOM 1708 C C . THR A 1 224 ? 11.184 -46.979 -23.730 1.00 50.25 224 THR A C 1
ATOM 1710 O O . THR A 1 224 ? 11.922 -47.738 -23.105 1.00 50.25 224 THR A O 1
ATOM 1713 N N . VAL A 1 225 ? 9.877 -47.202 -23.855 1.00 55.19 225 VAL A N 1
ATOM 1714 C CA . VAL A 1 225 ? 9.275 -48.497 -23.548 1.00 55.19 225 VAL A CA 1
ATOM 1715 C C . VAL A 1 225 ? 9.813 -49.467 -24.594 1.00 55.19 225 VAL A C 1
ATOM 1717 O O . VAL A 1 225 ? 9.504 -49.349 -25.779 1.00 55.19 225 VAL A O 1
ATOM 1720 N N . ALA A 1 226 ? 10.684 -50.379 -24.165 1.00 50.09 226 ALA A N 1
ATOM 1721 C CA . ALA A 1 226 ? 11.155 -51.466 -25.007 1.00 50.09 226 ALA A CA 1
ATOM 1722 C C . ALA A 1 226 ? 9.944 -52.297 -25.478 1.00 50.09 226 ALA A C 1
ATOM 1724 O O . ALA A 1 226 ? 9.060 -52.582 -24.663 1.00 50.09 226 ALA A O 1
ATOM 1725 N N . PRO A 1 227 ? 9.871 -52.690 -26.762 1.00 46.81 227 PRO A N 1
ATOM 1726 C CA . PRO A 1 227 ? 8.774 -53.509 -27.251 1.00 46.81 227 PRO A CA 1
ATOM 1727 C C . PRO A 1 227 ? 8.766 -54.842 -26.501 1.00 46.81 227 PRO A C 1
ATOM 1729 O O . PRO A 1 227 ? 9.741 -55.592 -26.507 1.00 46.81 227 PRO A O 1
ATOM 1732 N N . THR A 1 228 ? 7.659 -55.118 -25.818 1.00 47.69 228 THR A N 1
ATOM 1733 C CA . THR A 1 228 ? 7.427 -56.392 -25.145 1.00 47.69 228 THR A CA 1
ATOM 1734 C C . THR A 1 228 ? 7.199 -57.455 -26.214 1.00 47.69 228 THR A C 1
ATOM 1736 O O . THR A 1 228 ? 6.163 -57.469 -26.878 1.00 47.69 228 THR A O 1
ATOM 1739 N N . THR A 1 229 ? 8.180 -58.333 -26.414 1.00 52.75 229 THR A N 1
ATOM 1740 C CA . THR A 1 229 ? 8.037 -59.507 -27.276 1.00 52.75 229 THR A CA 1
ATOM 1741 C C . THR A 1 229 ? 6.998 -60.437 -26.656 1.00 52.75 229 THR A C 1
ATOM 1743 O O . THR A 1 229 ? 7.239 -61.046 -25.614 1.00 52.75 229 THR A O 1
ATOM 1746 N N . VAL A 1 230 ? 5.826 -60.532 -27.281 1.00 47.25 230 VAL A N 1
ATOM 1747 C CA . VAL A 1 230 ? 4.800 -61.511 -26.915 1.00 47.25 230 VAL A CA 1
ATOM 1748 C C . VAL A 1 230 ? 5.319 -62.890 -27.317 1.00 47.25 230 VAL A C 1
ATOM 1750 O O . VAL A 1 230 ? 5.382 -63.217 -28.500 1.00 47.25 230 VAL A O 1
ATOM 1753 N N . VAL A 1 231 ? 5.729 -63.689 -26.333 1.00 51.56 231 VAL A N 1
ATOM 1754 C CA . VAL A 1 231 ? 6.037 -65.111 -26.522 1.00 51.56 231 VAL A CA 1
ATOM 1755 C C . VAL A 1 231 ? 4.711 -65.880 -26.473 1.00 51.56 231 VAL A C 1
ATOM 1757 O O . VAL A 1 231 ? 4.046 -65.843 -25.437 1.00 51.56 231 VAL A O 1
ATOM 1760 N N . PRO A 1 232 ? 4.283 -66.565 -27.548 1.00 46.09 232 PRO A N 1
ATOM 1761 C CA . PRO A 1 232 ? 3.086 -67.392 -27.497 1.00 46.09 232 PRO A CA 1
ATOM 1762 C C . PRO A 1 232 ? 3.347 -68.645 -26.648 1.00 46.09 232 PRO A C 1
ATOM 1764 O O . PRO A 1 232 ? 4.245 -69.439 -26.927 1.00 46.09 232 PRO A O 1
ATOM 1767 N N . THR A 1 233 ? 2.549 -68.814 -25.594 1.00 48.94 233 THR A N 1
ATOM 1768 C CA . THR A 1 233 ? 2.517 -70.008 -24.744 1.00 48.94 233 THR A CA 1
ATOM 1769 C C . THR A 1 233 ? 1.966 -71.194 -25.535 1.00 48.94 233 THR A C 1
ATOM 1771 O O . THR A 1 233 ? 0.797 -71.206 -25.915 1.00 48.94 233 THR A O 1
ATOM 1774 N N . ILE A 1 234 ? 2.804 -72.203 -25.777 1.00 49.31 234 ILE A N 1
ATOM 1775 C CA . ILE A 1 234 ? 2.389 -73.491 -26.344 1.00 49.31 234 ILE A CA 1
ATOM 1776 C C . ILE A 1 234 ? 1.866 -74.367 -25.197 1.00 49.31 234 ILE A C 1
ATOM 1778 O O . ILE A 1 234 ? 2.532 -74.534 -24.176 1.00 49.31 234 ILE A O 1
ATOM 1782 N N . ALA A 1 235 ? 0.650 -74.890 -25.364 1.00 44.22 235 ALA A N 1
ATOM 1783 C CA . ALA A 1 235 ? -0.030 -75.757 -24.407 1.00 44.22 235 ALA A CA 1
ATOM 1784 C C . ALA A 1 235 ? 0.677 -77.124 -24.248 1.00 44.22 235 ALA A C 1
ATOM 1786 O O . ALA A 1 235 ? 1.247 -77.639 -25.215 1.00 44.22 235 ALA A O 1
ATOM 1787 N N . PRO A 1 236 ? 0.635 -77.741 -23.053 1.00 49.31 236 PRO A N 1
ATOM 1788 C CA . PRO A 1 236 ? 1.361 -78.973 -22.773 1.00 49.31 236 PRO A CA 1
ATOM 1789 C C . PRO A 1 236 ? 0.642 -80.189 -23.364 1.00 49.31 236 PRO A C 1
ATOM 1791 O O . PRO A 1 236 ? -0.555 -80.382 -23.156 1.00 49.31 236 PRO A O 1
ATOM 1794 N N . THR A 1 237 ? 1.392 -81.040 -24.065 1.00 43.50 237 THR A N 1
ATOM 1795 C CA . THR A 1 237 ? 0.918 -82.368 -24.474 1.00 43.50 237 THR A CA 1
ATOM 1796 C C . THR A 1 237 ? 1.442 -83.397 -23.479 1.00 43.50 237 THR A C 1
ATOM 1798 O O . THR A 1 237 ? 2.643 -83.522 -23.254 1.00 43.50 237 THR A O 1
ATOM 1801 N N . SER A 1 238 ? 0.506 -84.090 -22.844 1.00 51.72 238 SER A N 1
ATOM 1802 C CA . SER A 1 238 ? 0.691 -85.142 -21.849 1.00 51.72 238 SER A CA 1
ATOM 1803 C C . SER A 1 238 ? 1.225 -86.445 -22.443 1.00 51.72 238 SER A C 1
ATOM 1805 O O . SER A 1 238 ? 0.742 -86.892 -23.484 1.00 51.72 238 SER A O 1
ATOM 1807 N N . THR A 1 239 ? 2.082 -87.153 -21.706 1.00 45.97 239 THR A N 1
ATOM 1808 C CA . THR A 1 239 ? 2.119 -88.626 -21.752 1.00 45.97 239 THR A CA 1
ATOM 1809 C C . THR A 1 239 ? 2.570 -89.185 -20.391 1.00 45.97 239 THR A C 1
ATOM 1811 O O 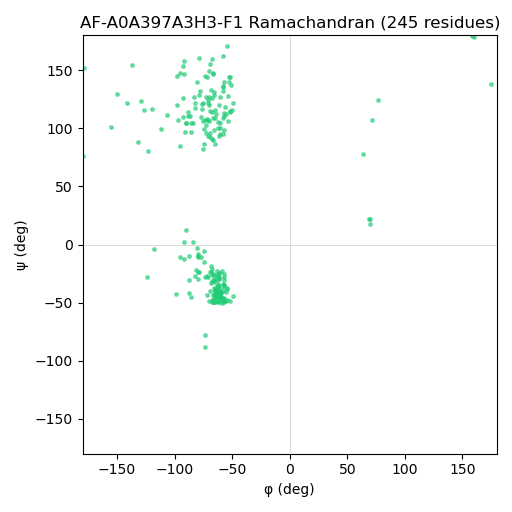. THR A 1 239 ? 3.573 -88.707 -19.863 1.00 45.97 239 THR A O 1
ATOM 1814 N N . PRO A 1 240 ? 1.844 -90.149 -19.789 1.00 53.78 240 PRO A N 1
ATOM 1815 C CA . PRO A 1 240 ? 2.161 -90.708 -18.475 1.00 53.78 240 PRO A CA 1
ATOM 1816 C C . PRO A 1 240 ? 2.926 -92.034 -18.592 1.00 53.78 240 PRO A C 1
ATOM 1818 O O . PRO A 1 240 ? 2.599 -92.843 -19.457 1.00 53.78 240 PRO A O 1
ATOM 1821 N N . VAL A 1 241 ? 3.861 -92.310 -17.673 1.00 39.62 241 VAL A N 1
ATOM 1822 C CA . VAL A 1 241 ? 4.306 -93.683 -17.370 1.00 39.62 241 VAL A CA 1
ATOM 1823 C C . VAL A 1 241 ? 4.546 -93.848 -15.857 1.00 39.62 241 VAL A C 1
ATOM 1825 O O . VAL A 1 241 ? 5.315 -93.117 -15.240 1.00 39.62 241 VAL A O 1
ATOM 1828 N N . ALA A 1 242 ? 3.800 -94.812 -15.311 1.00 38.50 242 ALA A N 1
ATOM 1829 C CA . ALA A 1 242 ? 3.825 -95.495 -14.010 1.00 38.50 242 ALA A CA 1
ATOM 1830 C C . ALA A 1 242 ? 5.201 -96.130 -13.678 1.00 38.50 242 ALA A C 1
ATOM 1832 O O . ALA A 1 242 ? 6.012 -96.291 -14.575 1.00 38.50 242 ALA A O 1
ATOM 1833 N N . CYS A 1 243 ? 5.564 -96.661 -12.508 1.00 37.41 243 CYS A N 1
ATOM 1834 C CA . CYS A 1 243 ? 5.149 -96.728 -11.099 1.00 37.41 243 CYS A CA 1
ATOM 1835 C C . CYS A 1 243 ? 6.263 -97.588 -10.441 1.00 37.41 243 CYS A C 1
ATOM 1837 O O . CYS A 1 243 ? 6.860 -98.420 -11.128 1.00 37.41 243 CYS A O 1
ATOM 1839 N N . GLY A 1 244 ? 6.562 -97.424 -9.150 1.00 32.97 244 GLY A N 1
ATOM 1840 C CA . GLY A 1 244 ? 7.570 -98.255 -8.480 1.00 32.97 244 GLY A CA 1
ATOM 1841 C C . GLY A 1 244 ? 7.762 -97.931 -7.003 1.00 32.97 244 GLY A C 1
ATOM 1842 O O . GLY A 1 244 ? 8.718 -97.265 -6.630 1.00 32.97 244 GLY A O 1
ATOM 1843 N N . THR A 1 245 ? 6.814 -98.388 -6.192 1.00 42.38 245 THR A N 1
ATOM 1844 C CA . THR A 1 245 ? 6.858 -98.570 -4.732 1.00 42.38 245 THR A CA 1
ATOM 1845 C C . THR A 1 245 ? 8.068 -99.410 -4.304 1.00 42.38 245 THR A C 1
ATOM 1847 O O . THR A 1 245 ? 8.352 -100.379 -4.997 1.00 42.38 245 THR A O 1
ATOM 1850 N N . VAL A 1 246 ? 8.707 -99.126 -3.160 1.00 40.88 246 VAL A N 1
ATOM 1851 C CA . VAL A 1 246 ? 8.561 -99.869 -1.881 1.00 40.88 246 VAL A CA 1
ATOM 1852 C C . VAL A 1 246 ? 9.538 -99.355 -0.801 1.00 40.88 246 VAL A C 1
ATOM 1854 O O . VAL A 1 246 ? 10.704 -99.133 -1.098 1.00 40.88 246 VAL A O 1
ATOM 1857 N N . GLU A 1 247 ? 8.988 -99.242 0.418 1.00 38.03 247 GLU A N 1
ATOM 1858 C CA . GLU A 1 247 ? 9.582 -99.159 1.779 1.00 38.03 247 GLU A CA 1
ATOM 1859 C C . GLU A 1 247 ? 10.481 -97.978 2.189 1.00 38.03 247 GLU A C 1
ATOM 1861 O O . GLU A 1 247 ? 11.622 -97.834 1.701 1.00 38.03 247 GLU A O 1
#